Protein AF-A0A3C1VAC9-F1 (afdb_monomer_lite)

Structure (mmCIF, N/CA/C/O backbone):
data_AF-A0A3C1VAC9-F1
#
_entry.id   AF-A0A3C1VAC9-F1
#
loop_
_atom_site.group_PDB
_atom_site.id
_atom_site.type_symbol
_atom_site.label_atom_id
_atom_site.label_alt_id
_atom_site.label_comp_id
_atom_site.label_asym_id
_atom_site.label_entity_id
_atom_site.label_seq_id
_atom_site.pdbx_PDB_ins_code
_atom_site.Cartn_x
_atom_site.Cartn_y
_atom_site.Cartn_z
_atom_site.occupancy
_atom_site.B_iso_or_equiv
_atom_site.auth_seq_id
_atom_site.auth_comp_id
_atom_site.auth_asym_id
_atom_site.auth_atom_id
_atom_site.pdbx_PDB_model_num
ATOM 1 N N . VAL A 1 1 ? 22.683 6.780 -36.211 1.00 97.44 1 VAL A N 1
ATOM 2 C CA . VAL A 1 1 ? 21.501 6.226 -35.503 1.00 97.44 1 VAL A CA 1
ATOM 3 C C . VAL A 1 1 ? 21.498 6.736 -34.075 1.00 97.44 1 VAL A C 1
ATOM 5 O O . VAL A 1 1 ? 22.577 6.914 -33.522 1.00 97.44 1 VAL A O 1
ATOM 8 N N . LEU A 1 2 ? 20.330 6.996 -33.502 1.00 98.44 2 LEU A N 1
ATOM 9 C CA . LEU A 1 2 ? 20.159 7.449 -32.125 1.00 98.44 2 LEU A CA 1
ATOM 10 C C . LEU A 1 2 ? 18.868 6.854 -31.560 1.00 98.44 2 LEU A C 1
ATOM 12 O O . LEU A 1 2 ? 17.814 7.020 -32.169 1.00 98.44 2 LEU A O 1
ATOM 16 N N . ILE A 1 3 ? 18.938 6.187 -30.411 1.00 98.69 3 ILE A N 1
ATOM 17 C CA . ILE A 1 3 ? 17.764 5.779 -29.640 1.00 98.69 3 ILE A CA 1
ATOM 18 C C . ILE A 1 3 ? 17.167 7.037 -29.009 1.00 98.69 3 ILE A C 1
ATOM 20 O O . ILE A 1 3 ? 17.836 7.759 -28.275 1.00 98.69 3 ILE A O 1
ATOM 24 N N . THR A 1 4 ? 15.907 7.314 -29.327 1.00 98.44 4 THR A N 1
ATOM 25 C CA . THR A 1 4 ? 15.156 8.473 -28.828 1.00 98.44 4 THR A CA 1
ATOM 26 C C . THR A 1 4 ? 14.208 8.104 -27.693 1.00 98.44 4 THR A C 1
ATOM 28 O O . THR A 1 4 ? 13.783 8.977 -26.942 1.00 98.44 4 THR A O 1
ATOM 31 N N . ASN A 1 5 ? 13.878 6.818 -27.555 1.00 98.19 5 ASN A N 1
ATOM 32 C CA . ASN A 1 5 ? 13.109 6.287 -26.439 1.00 98.19 5 ASN A CA 1
ATOM 33 C C . ASN A 1 5 ? 13.487 4.819 -26.189 1.00 98.19 5 ASN A C 1
ATOM 35 O O . ASN A 1 5 ? 13.551 4.065 -27.160 1.00 98.19 5 ASN A O 1
ATOM 39 N N . PRO A 1 6 ? 13.648 4.384 -24.930 1.00 98.50 6 PRO A N 1
ATOM 40 C CA . PRO A 1 6 ? 13.719 5.222 -23.732 1.00 98.50 6 PRO A CA 1
ATOM 41 C C . PRO A 1 6 ? 15.052 5.996 -23.644 1.00 98.50 6 PRO A C 1
ATOM 43 O O . PRO A 1 6 ? 16.028 5.595 -24.282 1.00 98.50 6 PRO A O 1
ATOM 46 N N . PRO A 1 7 ? 15.116 7.093 -22.868 1.00 98.31 7 PRO A N 1
ATOM 47 C CA . PRO A 1 7 ? 16.380 7.726 -22.498 1.00 98.31 7 PRO A CA 1
ATOM 48 C C . PRO A 1 7 ? 17.309 6.786 -21.716 1.00 98.31 7 PRO A C 1
ATOM 50 O O . PRO A 1 7 ? 16.856 5.850 -21.049 1.00 98.31 7 PRO A O 1
ATOM 53 N N . ASP A 1 8 ? 18.607 7.080 -21.759 1.00 98.31 8 ASP A N 1
ATOM 54 C CA . ASP A 1 8 ? 19.613 6.387 -20.951 1.00 98.31 8 ASP A CA 1
ATOM 55 C C . ASP A 1 8 ? 19.327 6.530 -19.447 1.00 98.31 8 ASP A C 1
ATOM 57 O O . ASP A 1 8 ? 18.936 7.598 -18.973 1.00 98.31 8 ASP A O 1
ATOM 61 N N . GLY A 1 9 ? 19.478 5.433 -18.706 1.00 97.69 9 GLY A N 1
ATOM 62 C CA . GLY A 1 9 ? 19.212 5.351 -17.269 1.00 97.69 9 GLY A CA 1
ATOM 63 C C . GLY A 1 9 ? 17.737 5.194 -16.884 1.00 97.69 9 GLY A C 1
ATOM 64 O O . GLY A 1 9 ? 17.422 5.236 -15.696 1.00 97.69 9 GLY A O 1
ATOM 65 N N . THR A 1 10 ? 16.820 5.011 -17.841 1.00 98.50 10 THR A N 1
ATOM 66 C CA . THR A 1 10 ? 15.392 4.834 -17.518 1.00 98.50 10 THR A CA 1
ATOM 67 C C . THR A 1 10 ? 15.169 3.593 -16.648 1.00 98.50 10 THR A C 1
ATOM 69 O O . THR A 1 10 ? 15.668 2.509 -16.959 1.00 98.50 10 THR A O 1
ATOM 72 N N . VAL A 1 11 ? 14.372 3.748 -15.587 1.00 98.38 11 VAL A N 1
ATOM 73 C CA . VAL A 1 11 ? 13.959 2.662 -14.689 1.00 98.38 11 VAL A CA 1
ATOM 74 C C . VAL A 1 11 ? 12.525 2.241 -15.012 1.00 98.38 11 VAL A C 1
ATOM 76 O O . VAL A 1 11 ? 11.619 3.071 -15.067 1.00 98.38 11 VAL A O 1
ATOM 79 N N . PHE A 1 12 ? 12.315 0.943 -15.203 1.00 98.38 12 PHE A N 1
ATOM 80 C CA . PHE A 1 12 ? 11.011 0.302 -15.357 1.00 98.38 12 PHE A CA 1
ATOM 81 C C . PHE A 1 12 ? 10.744 -0.641 -14.185 1.00 98.38 12 PHE A C 1
ATOM 83 O O . PHE A 1 12 ? 11.671 -1.067 -13.506 1.00 98.38 12 PHE A O 1
ATOM 90 N N . THR A 1 13 ? 9.487 -1.017 -13.971 1.00 98.12 13 THR A N 1
ATOM 91 C CA . THR A 1 13 ? 9.114 -2.036 -12.979 1.00 98.12 13 THR A CA 1
ATOM 92 C C . THR A 1 13 ? 8.955 -3.400 -13.644 1.00 98.12 13 THR A C 1
ATOM 94 O O . THR A 1 13 ? 8.372 -3.494 -14.726 1.00 98.12 13 THR A O 1
ATOM 97 N N . ALA A 1 14 ? 9.458 -4.456 -13.008 1.00 97.75 14 ALA A N 1
ATOM 98 C CA . ALA A 1 14 ? 9.320 -5.818 -13.505 1.00 97.75 14 ALA A CA 1
ATOM 99 C C . ALA A 1 14 ? 7.885 -6.370 -13.322 1.00 97.75 14 ALA A C 1
ATOM 101 O O . ALA A 1 14 ? 7.239 -6.083 -12.311 1.00 97.75 14 ALA A O 1
ATOM 102 N N . PRO A 1 15 ? 7.400 -7.222 -14.245 1.00 98.00 15 PRO A N 1
ATOM 103 C CA . PRO A 1 15 ? 7.975 -7.493 -15.561 1.00 98.00 15 PRO A CA 1
ATOM 104 C C . PRO A 1 15 ? 7.727 -6.323 -16.530 1.00 98.00 15 PRO A C 1
ATOM 106 O O . PRO A 1 15 ? 6.592 -5.876 -16.705 1.00 98.00 15 PRO A O 1
ATOM 109 N N . ALA A 1 16 ? 8.776 -5.845 -17.202 1.00 98.06 16 ALA A N 1
ATOM 110 C CA . ALA A 1 16 ? 8.688 -4.645 -18.032 1.00 98.06 16 ALA A CA 1
ATOM 111 C C . ALA A 1 16 ? 8.384 -4.958 -19.504 1.00 98.06 16 ALA A C 1
ATOM 113 O O . ALA A 1 16 ? 8.919 -5.904 -20.087 1.00 98.06 16 ALA A O 1
ATOM 114 N N . SER A 1 17 ? 7.566 -4.107 -20.127 1.00 98.12 17 SER A N 1
ATOM 115 C CA . SER A 1 17 ? 7.442 -4.023 -21.586 1.00 98.12 17 SER A CA 1
ATOM 116 C C . SER A 1 17 ? 8.049 -2.706 -22.050 1.00 98.12 17 SER A C 1
ATOM 118 O O . SER A 1 17 ? 7.618 -1.636 -21.623 1.00 98.12 17 SER A O 1
ATOM 120 N N . VAL A 1 18 ? 9.075 -2.777 -22.896 1.00 98.31 18 VAL A N 1
ATOM 121 C CA . VAL A 1 18 ? 9.899 -1.626 -23.281 1.00 98.31 18 VAL A CA 1
ATOM 122 C C . VAL A 1 18 ? 9.793 -1.408 -24.781 1.00 98.31 18 VAL A C 1
ATOM 124 O O . VAL A 1 18 ? 10.112 -2.293 -25.576 1.00 98.31 18 VAL A O 1
ATOM 127 N N . THR A 1 19 ? 9.365 -0.206 -25.166 1.00 98.31 19 THR A N 1
ATOM 128 C CA . THR A 1 19 ? 9.352 0.233 -26.565 1.00 98.31 19 THR A CA 1
ATOM 129 C C . THR A 1 19 ? 10.607 1.040 -26.863 1.00 98.31 19 THR A C 1
ATOM 131 O O . THR A 1 19 ? 10.838 2.086 -26.260 1.00 98.31 19 THR A O 1
ATOM 134 N N . ILE A 1 20 ? 11.393 0.563 -27.820 1.00 98.50 20 ILE A N 1
ATOM 135 C CA . ILE A 1 20 ? 12.610 1.189 -28.318 1.00 98.50 20 ILE A CA 1
ATOM 136 C C . ILE A 1 20 ? 12.256 1.948 -29.594 1.00 98.50 20 ILE A C 1
ATOM 138 O O . ILE A 1 20 ? 11.717 1.357 -30.526 1.00 98.50 20 ILE A O 1
ATOM 142 N N . GLN A 1 21 ? 12.554 3.240 -29.648 1.00 98.69 21 GLN A N 1
ATOM 143 C CA . GLN A 1 21 ? 12.416 4.074 -30.841 1.00 98.69 21 GLN A CA 1
ATOM 144 C C . GLN A 1 21 ? 13.777 4.654 -31.193 1.00 98.69 21 GLN A C 1
ATOM 146 O O . GLN A 1 21 ? 14.538 5.032 -30.301 1.00 98.69 21 GLN A O 1
ATOM 151 N N . ALA A 1 22 ? 14.085 4.732 -32.484 1.00 98.62 22 ALA A N 1
ATOM 152 C CA . ALA A 1 22 ? 15.323 5.329 -32.954 1.00 98.62 22 ALA A CA 1
ATOM 153 C C . ALA A 1 22 ? 15.118 6.204 -34.192 1.00 98.62 22 ALA A C 1
ATOM 155 O O . ALA A 1 22 ? 14.244 5.958 -35.025 1.00 98.62 22 ALA A O 1
ATOM 156 N N . SER A 1 23 ? 15.988 7.197 -34.340 1.00 98.12 23 SER A N 1
ATOM 157 C CA . SER A 1 23 ? 16.209 7.911 -35.591 1.00 98.12 23 SER A CA 1
ATOM 158 C C . SER A 1 23 ? 17.478 7.393 -36.269 1.00 98.12 23 SER A C 1
ATOM 160 O O . SER A 1 23 ? 18.469 7.034 -35.627 1.00 98.12 23 SER A O 1
ATOM 162 N N . ALA A 1 24 ? 17.460 7.335 -37.595 1.00 97.81 24 ALA A N 1
ATOM 163 C CA . ALA A 1 24 ? 18.629 7.019 -38.401 1.00 97.81 24 ALA A CA 1
ATOM 164 C C . ALA A 1 24 ? 18.588 7.861 -39.673 1.00 97.81 24 ALA A C 1
ATOM 166 O O . ALA A 1 24 ? 17.526 8.046 -40.264 1.00 97.81 24 ALA A O 1
ATOM 167 N N . SER A 1 25 ? 19.749 8.362 -40.067 1.00 96.88 25 SER A N 1
ATOM 168 C CA . SER A 1 25 ? 19.957 9.146 -41.274 1.00 96.88 25 SER A CA 1
ATOM 169 C C . SER A 1 25 ? 21.313 8.787 -41.855 1.00 96.88 25 SER A C 1
ATOM 171 O O . SER A 1 25 ? 22.214 8.375 -41.121 1.00 96.88 25 SER A O 1
ATOM 173 N N . ASP A 1 26 ? 21.427 8.986 -43.154 1.00 96.75 26 ASP A N 1
ATOM 174 C CA . ASP A 1 26 ? 22.628 8.800 -43.948 1.00 96.75 26 ASP A CA 1
ATOM 175 C C . ASP A 1 26 ? 22.752 10.047 -44.841 1.00 96.75 26 ASP A C 1
ATOM 177 O O . ASP A 1 26 ? 21.751 10.499 -45.401 1.00 96.75 26 ASP A O 1
ATOM 181 N N . SER A 1 27 ? 23.927 10.677 -44.856 1.00 95.19 27 SER A N 1
ATOM 182 C CA . SER A 1 27 ? 24.168 11.950 -45.547 1.00 95.19 27 SER A CA 1
ATOM 183 C C . SER A 1 27 ? 24.482 11.796 -47.032 1.00 95.19 27 SER A C 1
ATOM 185 O O . SER A 1 27 ? 24.266 12.734 -47.797 1.00 95.19 27 SER A O 1
ATOM 187 N N . ASP A 1 28 ? 25.017 10.649 -47.426 1.00 94.06 28 ASP A N 1
ATOM 188 C CA . ASP A 1 28 ? 25.539 10.351 -48.759 1.00 94.06 28 ASP A CA 1
ATOM 189 C C . ASP A 1 28 ? 24.909 9.093 -49.373 1.00 94.06 28 ASP A C 1
ATOM 191 O O . ASP A 1 28 ? 25.209 8.735 -50.513 1.00 94.06 28 ASP A O 1
ATOM 195 N N . GLY A 1 29 ? 23.966 8.473 -48.668 1.00 95.06 29 GLY A N 1
ATOM 196 C CA . GLY A 1 29 ? 23.228 7.311 -49.133 1.00 95.06 29 GLY A CA 1
ATOM 197 C C . GLY A 1 29 ? 21.835 7.185 -48.524 1.00 95.06 29 GLY A C 1
ATOM 198 O O . GLY A 1 29 ? 21.076 8.146 -48.376 1.00 95.06 29 GLY A O 1
ATOM 199 N N . SER A 1 30 ? 21.464 5.945 -48.227 1.00 96.88 30 SER A N 1
ATOM 200 C CA . SER A 1 30 ? 20.184 5.581 -47.634 1.00 96.88 30 SER A CA 1
ATOM 201 C C . SER A 1 30 ? 20.377 4.522 -46.555 1.00 96.88 30 SER A C 1
ATOM 203 O O . SER A 1 30 ? 21.104 3.547 -46.737 1.00 96.88 30 SER A O 1
ATOM 205 N N . VAL A 1 31 ? 19.642 4.670 -45.454 1.00 98.31 31 VAL A N 1
ATOM 206 C CA . VAL A 1 31 ? 19.569 3.649 -44.404 1.00 98.31 31 VAL A CA 1
ATOM 207 C C . VAL A 1 31 ? 18.757 2.458 -44.918 1.00 98.31 31 VAL A C 1
ATOM 209 O O . VAL A 1 31 ? 17.582 2.616 -45.247 1.00 98.31 31 VAL A O 1
ATOM 212 N N . THR A 1 32 ? 19.345 1.262 -44.948 1.00 98.38 32 THR A N 1
ATOM 213 C CA . THR A 1 32 ? 18.670 0.032 -45.397 1.00 98.38 32 THR A CA 1
ATOM 214 C C . THR A 1 32 ? 17.820 -0.594 -44.305 1.00 98.38 32 THR A C 1
ATOM 216 O O . THR A 1 32 ? 16.755 -1.149 -44.576 1.00 98.38 32 THR A O 1
ATOM 219 N N . ASN A 1 33 ? 18.297 -0.552 -43.061 1.00 98.44 33 ASN A N 1
ATOM 220 C CA . ASN A 1 33 ? 17.590 -1.098 -41.912 1.00 98.44 33 ASN A CA 1
ATOM 221 C C . ASN A 1 33 ? 18.152 -0.583 -40.585 1.00 98.44 33 ASN A C 1
ATOM 223 O O . ASN A 1 33 ? 19.322 -0.216 -40.488 1.00 98.44 33 ASN A O 1
ATOM 227 N N . VAL A 1 34 ? 17.321 -0.649 -39.545 1.00 98.75 34 VAL A N 1
ATOM 228 C CA . VAL A 1 34 ? 17.709 -0.496 -38.142 1.00 98.75 34 VAL A CA 1
ATOM 229 C C . VAL A 1 34 ? 17.370 -1.782 -37.389 1.00 98.75 34 VAL A C 1
ATOM 231 O O . VAL A 1 34 ? 16.201 -2.155 -37.262 1.00 98.75 34 VAL A O 1
ATOM 234 N N . GLN A 1 35 ? 18.399 -2.464 -36.891 1.00 98.75 35 GLN A N 1
ATOM 235 C CA . GLN A 1 35 ? 18.276 -3.640 -36.036 1.00 98.75 35 GLN A CA 1
ATOM 236 C C . GLN A 1 35 ? 18.243 -3.220 -34.567 1.00 98.75 35 GLN A C 1
ATOM 238 O O . GLN A 1 35 ? 19.091 -2.446 -34.130 1.00 98.75 35 GLN A O 1
ATOM 243 N N . PHE A 1 36 ? 17.289 -3.755 -33.809 1.00 98.75 36 PHE A N 1
ATOM 244 C CA . PHE A 1 36 ? 17.134 -3.511 -32.378 1.00 98.75 36 PHE A CA 1
ATOM 245 C C . PHE A 1 36 ? 17.496 -4.755 -31.575 1.00 98.75 36 PHE A C 1
ATOM 247 O O . PHE A 1 36 ? 17.047 -5.858 -31.903 1.00 98.75 36 PHE A O 1
ATOM 254 N N . LEU A 1 37 ? 18.270 -4.569 -30.509 1.00 98.62 37 LEU A N 1
ATOM 255 C CA . LEU A 1 37 ? 18.702 -5.625 -29.602 1.00 98.62 37 LEU A CA 1
ATOM 256 C C . LEU A 1 37 ? 18.438 -5.247 -28.141 1.00 98.62 37 LEU A C 1
ATOM 258 O O . LEU A 1 37 ? 18.489 -4.071 -27.776 1.00 98.62 37 LEU A O 1
ATOM 262 N N . VAL A 1 38 ? 18.211 -6.267 -27.314 1.00 98.38 38 VAL A N 1
ATOM 263 C CA . VAL A 1 38 ? 18.322 -6.209 -25.849 1.00 98.38 38 VAL A CA 1
ATOM 264 C C . VAL A 1 38 ? 19.436 -7.156 -25.430 1.00 98.38 38 VAL A C 1
ATOM 266 O O . VAL A 1 38 ? 19.371 -8.362 -25.689 1.00 98.38 38 VAL A O 1
ATOM 269 N N . GLY A 1 39 ? 20.482 -6.609 -24.812 1.00 95.88 39 GLY A N 1
ATOM 270 C CA . GLY A 1 39 ? 21.740 -7.324 -24.628 1.00 95.88 39 GLY A CA 1
ATOM 271 C C . GLY A 1 39 ? 22.272 -7.803 -25.981 1.00 95.88 39 GLY A C 1
ATOM 272 O O . GLY A 1 39 ? 22.446 -7.015 -26.905 1.00 95.88 39 GLY A O 1
ATOM 273 N N . SER A 1 40 ? 22.486 -9.111 -26.117 1.00 94.12 40 SER A N 1
ATOM 274 C CA . SER A 1 40 ? 22.895 -9.749 -27.377 1.00 94.12 40 SER A CA 1
ATOM 275 C C . SER A 1 40 ? 21.730 -10.261 -28.234 1.00 94.12 40 SER A C 1
ATOM 277 O O . SER A 1 40 ? 21.952 -10.732 -29.349 1.00 94.12 40 SER A O 1
ATOM 279 N N . THR A 1 41 ? 20.490 -10.198 -27.738 1.00 96.81 41 THR A N 1
ATOM 280 C CA . THR A 1 41 ? 19.329 -10.782 -28.421 1.00 96.81 41 THR A CA 1
ATOM 281 C C . THR A 1 41 ? 18.720 -9.780 -29.388 1.00 96.81 41 THR A C 1
ATOM 283 O O . THR A 1 41 ? 18.298 -8.698 -28.984 1.00 96.81 41 THR A O 1
ATOM 286 N N . VAL A 1 42 ? 18.628 -10.154 -30.665 1.00 97.81 42 VAL A N 1
ATOM 287 C CA . VAL A 1 42 ? 17.920 -9.363 -31.678 1.00 97.81 42 VAL A CA 1
ATOM 288 C C . VAL A 1 42 ? 16.416 -9.462 -31.440 1.00 97.81 42 VAL A C 1
ATOM 290 O O . VAL A 1 42 ? 15.853 -10.552 -31.443 1.00 97.81 42 VAL A O 1
ATOM 293 N N . ILE A 1 43 ? 15.766 -8.312 -31.277 1.00 96.81 43 ILE A N 1
ATOM 294 C CA . ILE A 1 43 ? 14.311 -8.211 -31.119 1.00 96.81 43 ILE A CA 1
ATOM 295 C C . ILE A 1 43 ? 13.642 -8.029 -32.475 1.00 96.81 43 ILE A C 1
ATOM 297 O O . ILE A 1 43 ? 12.607 -8.622 -32.761 1.00 96.81 43 ILE A O 1
ATOM 301 N N . SER A 1 44 ? 14.204 -7.149 -33.302 1.00 97.56 44 SER A N 1
ATOM 302 C CA . SER A 1 44 ? 13.595 -6.754 -34.567 1.00 97.56 44 SER A CA 1
ATOM 303 C C . SER A 1 44 ? 14.638 -6.197 -35.525 1.00 97.56 44 SER A C 1
ATOM 305 O O . SER A 1 44 ? 15.689 -5.708 -35.110 1.00 97.56 44 SER A O 1
ATOM 307 N N . ASN A 1 45 ? 14.323 -6.236 -36.816 1.00 97.81 45 ASN A N 1
ATOM 308 C CA . ASN A 1 45 ? 15.081 -5.567 -37.860 1.00 97.81 45 ASN A CA 1
ATOM 309 C C . ASN A 1 45 ? 14.114 -4.816 -38.782 1.00 97.81 45 ASN A C 1
ATOM 311 O O . ASN A 1 45 ? 13.325 -5.430 -39.499 1.00 97.81 45 ASN A O 1
ATOM 315 N N . ARG A 1 46 ? 14.130 -3.484 -38.723 1.00 98.38 46 ARG A N 1
ATOM 316 C CA . ARG A 1 46 ? 13.164 -2.613 -39.403 1.00 98.38 46 ARG A CA 1
ATOM 317 C C . ARG A 1 46 ? 13.793 -1.998 -40.644 1.00 98.38 46 ARG A C 1
ATOM 319 O O . ARG A 1 46 ? 14.753 -1.252 -40.525 1.00 98.38 46 ARG A O 1
ATOM 326 N N . THR A 1 47 ? 13.224 -2.263 -41.815 1.00 97.94 47 THR A N 1
ATOM 327 C CA . THR A 1 47 ? 13.733 -1.779 -43.113 1.00 97.94 47 THR A CA 1
ATOM 328 C C . THR A 1 47 ? 13.175 -0.418 -43.537 1.00 97.94 47 THR A C 1
ATOM 330 O O . THR A 1 47 ? 13.565 0.110 -44.570 1.00 97.94 47 THR A O 1
ATOM 333 N N . ALA A 1 48 ? 12.244 0.153 -42.768 1.00 96.12 48 ALA A N 1
ATOM 334 C CA . ALA A 1 48 ? 11.654 1.458 -43.048 1.00 96.12 48 ALA A CA 1
ATOM 335 C C . ALA A 1 48 ? 11.244 2.173 -41.756 1.00 96.12 48 ALA A C 1
ATOM 337 O O . ALA A 1 48 ? 10.862 1.529 -40.770 1.00 96.12 48 ALA A O 1
ATOM 338 N N . ALA A 1 49 ? 11.300 3.505 -41.794 1.00 95.44 49 ALA A N 1
ATOM 339 C CA . ALA A 1 49 ? 10.832 4.372 -40.722 1.00 95.44 49 ALA A CA 1
ATOM 340 C C . ALA A 1 49 ? 9.287 4.337 -40.592 1.00 95.44 49 ALA A C 1
ATOM 342 O O . ALA A 1 49 ? 8.601 4.118 -41.593 1.00 95.44 49 ALA A O 1
ATOM 343 N N . PRO A 1 50 ? 8.719 4.582 -39.394 1.00 97.06 50 PRO A N 1
ATOM 344 C CA . PRO A 1 50 ? 9.410 4.826 -38.126 1.00 97.06 50 PRO A CA 1
ATOM 345 C C . PRO A 1 50 ? 10.116 3.567 -37.596 1.00 97.06 50 PRO A C 1
ATOM 347 O O . PRO A 1 50 ? 9.566 2.463 -37.615 1.00 97.06 50 PRO A O 1
ATOM 350 N N . TYR A 1 51 ? 11.354 3.736 -37.123 1.00 98.44 51 TYR A N 1
ATOM 351 C CA . TYR A 1 51 ? 12.141 2.641 -36.562 1.00 98.44 51 TYR A CA 1
ATOM 352 C C . TYR A 1 51 ? 11.778 2.456 -35.093 1.00 98.44 51 TYR A C 1
ATOM 354 O O . TYR A 1 51 ? 12.197 3.232 -34.233 1.00 98.44 51 TYR A O 1
ATOM 362 N N . ALA A 1 52 ? 10.994 1.418 -34.818 1.00 98.25 52 ALA A N 1
ATOM 363 C CA . ALA A 1 52 ? 10.618 1.042 -33.468 1.00 98.25 52 ALA A CA 1
ATOM 364 C C . ALA A 1 52 ? 10.573 -0.480 -33.292 1.00 98.25 52 ALA A C 1
ATOM 366 O O . ALA A 1 52 ? 10.323 -1.230 -34.243 1.00 98.25 52 ALA A O 1
ATOM 367 N N . ALA A 1 53 ? 10.796 -0.924 -32.061 1.00 98.00 53 ALA A N 1
ATOM 368 C CA . ALA A 1 53 ? 10.659 -2.306 -31.627 1.00 98.00 53 ALA A CA 1
ATOM 369 C C . ALA A 1 53 ? 10.137 -2.350 -30.190 1.00 98.00 53 ALA A C 1
ATOM 371 O O . ALA A 1 53 ? 10.394 -1.439 -29.410 1.00 98.00 53 ALA A O 1
ATOM 372 N N . THR A 1 54 ? 9.452 -3.428 -29.823 1.00 97.81 54 THR A N 1
ATOM 373 C CA . THR A 1 54 ? 8.986 -3.637 -28.449 1.00 97.81 54 THR A CA 1
ATOM 374 C C . THR A 1 54 ? 9.466 -4.993 -27.963 1.00 97.81 54 THR A C 1
ATOM 376 O O . THR A 1 54 ? 9.338 -5.990 -28.671 1.00 97.81 54 THR A O 1
ATOM 379 N N . THR A 1 55 ? 10.014 -5.020 -26.753 1.00 97.38 55 THR A N 1
ATOM 380 C CA . THR A 1 55 ? 10.274 -6.243 -25.990 1.00 97.38 55 THR A CA 1
ATOM 381 C C . THR A 1 55 ? 9.310 -6.304 -24.811 1.00 97.38 55 THR A C 1
ATOM 383 O O . THR A 1 55 ? 8.944 -5.263 -24.266 1.00 97.38 55 THR A O 1
ATOM 386 N N . ASN A 1 56 ? 8.887 -7.503 -24.422 1.00 97.12 56 ASN A N 1
ATOM 387 C CA . ASN A 1 56 ? 7.885 -7.704 -23.378 1.00 97.12 56 ASN A CA 1
ATOM 388 C C . ASN A 1 56 ? 8.400 -8.673 -22.320 1.00 97.12 56 ASN A C 1
ATOM 390 O O . ASN A 1 56 ? 9.159 -9.591 -22.628 1.00 97.12 56 ASN A O 1
ATOM 394 N N . GLY A 1 57 ? 7.918 -8.503 -21.091 1.00 96.94 57 GLY A N 1
ATOM 395 C CA . GLY A 1 57 ? 8.149 -9.454 -20.012 1.00 96.94 57 GLY A CA 1
ATOM 396 C C . GLY A 1 57 ? 9.591 -9.501 -19.512 1.00 96.94 57 GLY A C 1
ATOM 397 O O . GLY A 1 57 ? 10.008 -10.551 -19.036 1.00 96.94 57 GLY A O 1
ATOM 398 N N . LEU A 1 58 ? 10.353 -8.407 -19.625 1.00 97.88 58 LEU A N 1
ATOM 399 C CA . LEU A 1 58 ? 11.711 -8.354 -19.085 1.00 97.88 58 LEU A CA 1
ATOM 400 C C . LEU A 1 58 ? 11.669 -8.534 -17.558 1.00 97.88 58 LEU A C 1
ATOM 402 O O . LEU A 1 58 ? 11.011 -7.732 -16.885 1.00 97.88 58 LEU A O 1
ATOM 406 N N . PRO A 1 59 ? 12.353 -9.551 -16.999 1.00 97.94 59 PRO A N 1
ATOM 407 C CA . PRO A 1 59 ? 12.553 -9.669 -15.556 1.00 97.94 59 PRO A CA 1
ATOM 408 C C . PRO A 1 59 ? 13.401 -8.520 -15.004 1.00 97.94 59 PRO A C 1
ATOM 410 O O . PRO A 1 59 ? 14.031 -7.790 -15.774 1.00 97.94 59 PRO A O 1
ATOM 413 N N . ALA A 1 60 ? 13.464 -8.395 -13.677 1.00 97.88 60 ALA A N 1
ATOM 414 C CA . ALA A 1 60 ? 14.367 -7.441 -13.047 1.00 97.88 60 ALA A CA 1
ATOM 415 C C . ALA A 1 60 ? 15.827 -7.686 -13.450 1.00 97.88 60 ALA A C 1
ATOM 417 O O . ALA A 1 60 ? 16.266 -8.827 -13.620 1.00 97.88 60 ALA A O 1
ATOM 418 N N . GLY A 1 61 ? 16.562 -6.597 -13.644 1.00 97.81 61 GLY A N 1
ATOM 419 C CA . GLY A 1 61 ? 17.935 -6.609 -14.119 1.00 97.81 61 GLY A CA 1
ATOM 420 C C . GLY A 1 61 ? 18.309 -5.356 -14.904 1.00 97.81 61 GLY A C 1
ATOM 421 O O . GLY A 1 61 ? 17.481 -4.505 -15.225 1.00 97.81 61 GLY A O 1
ATOM 422 N N . ASN A 1 62 ? 19.591 -5.271 -15.242 1.00 98.06 62 ASN A N 1
ATOM 423 C CA . ASN A 1 62 ? 20.143 -4.201 -16.065 1.00 98.06 62 ASN A CA 1
ATOM 424 C C . ASN A 1 62 ? 20.204 -4.658 -17.524 1.00 98.06 62 ASN A C 1
ATOM 426 O O . ASN A 1 62 ? 20.727 -5.737 -17.811 1.00 98.06 62 ASN A O 1
ATOM 430 N N . TYR A 1 63 ? 19.718 -3.829 -18.446 1.00 98.38 63 TYR A N 1
ATOM 431 C CA . TYR A 1 63 ? 19.703 -4.145 -19.873 1.00 98.38 63 TYR A CA 1
ATOM 432 C C . TYR A 1 63 ? 20.355 -3.039 -20.689 1.00 98.38 63 TYR A C 1
ATOM 434 O O . TYR A 1 63 ? 20.099 -1.857 -20.479 1.00 98.38 63 TYR A O 1
ATOM 442 N N . THR A 1 64 ? 21.141 -3.434 -21.686 1.00 98.62 64 THR A N 1
ATOM 443 C CA . THR A 1 64 ? 21.581 -2.536 -22.755 1.00 98.62 64 THR A CA 1
ATOM 444 C C . THR A 1 64 ? 20.636 -2.688 -23.939 1.00 98.62 64 THR A C 1
ATOM 446 O O . THR A 1 64 ? 20.472 -3.787 -24.470 1.00 98.62 64 THR A O 1
ATOM 449 N N . LEU A 1 65 ? 20.009 -1.592 -24.348 1.00 98.75 65 LEU A N 1
ATOM 450 C CA . LEU A 1 65 ? 19.234 -1.492 -25.577 1.00 98.75 65 LEU A CA 1
ATOM 451 C C . LEU A 1 65 ? 20.159 -0.984 -26.673 1.00 98.75 65 LEU A C 1
ATOM 453 O O . LEU A 1 65 ? 20.835 0.023 -26.476 1.00 98.75 65 LEU A O 1
ATOM 457 N N . THR A 1 66 ? 20.172 -1.640 -27.826 1.00 98.81 66 THR A N 1
ATOM 458 C CA . THR A 1 66 ? 21.051 -1.263 -28.938 1.00 98.81 66 THR A CA 1
ATOM 459 C C . THR A 1 66 ? 20.254 -1.110 -30.224 1.00 98.81 66 THR A C 1
ATOM 461 O O . THR A 1 66 ? 19.429 -1.960 -30.553 1.00 98.81 66 THR A O 1
ATOM 464 N N . ALA A 1 67 ? 20.526 -0.039 -30.968 1.00 98.75 67 ALA A N 1
ATOM 465 C CA . ALA A 1 67 ? 20.052 0.182 -32.326 1.00 98.75 67 ALA A CA 1
ATOM 466 C C . ALA A 1 67 ? 21.254 0.235 -33.278 1.00 98.75 67 ALA A C 1
ATOM 468 O O . ALA A 1 67 ? 22.165 1.045 -33.096 1.00 98.75 67 ALA A O 1
ATOM 469 N N . ILE A 1 68 ? 21.248 -0.617 -34.302 1.00 98.75 68 ILE A N 1
ATOM 470 C CA . ILE A 1 68 ? 22.292 -0.700 -35.328 1.00 98.75 68 ILE A CA 1
ATOM 471 C C . ILE A 1 68 ? 21.667 -0.334 -36.672 1.00 98.75 68 ILE A C 1
ATOM 473 O O . ILE A 1 68 ? 20.859 -1.098 -37.198 1.00 98.75 68 ILE A O 1
ATOM 477 N N . ALA A 1 69 ? 22.031 0.816 -37.233 1.00 98.62 69 ALA A N 1
ATOM 478 C CA . ALA A 1 69 ? 21.655 1.185 -38.595 1.00 98.62 69 ALA A CA 1
ATOM 479 C C . ALA A 1 69 ? 22.698 0.663 -39.585 1.00 98.62 69 ALA A C 1
ATOM 481 O O . ALA A 1 69 ? 23.893 0.781 -39.320 1.00 98.62 69 ALA A O 1
ATOM 482 N N . SER A 1 70 ? 22.249 0.095 -40.702 1.00 98.44 70 SER A N 1
ATOM 483 C CA . SER A 1 70 ? 23.094 -0.236 -41.859 1.00 98.44 70 SER A CA 1
ATOM 484 C C . SER A 1 70 ? 22.697 0.631 -43.056 1.00 98.44 70 SER A C 1
ATOM 486 O O . SER A 1 70 ? 21.522 0.996 -43.164 1.00 98.44 70 SER A O 1
ATOM 488 N N . ASP A 1 71 ? 23.652 0.978 -43.916 1.00 98.06 71 ASP A N 1
ATOM 489 C CA . ASP A 1 71 ? 23.416 1.743 -45.149 1.00 98.06 71 ASP A CA 1
ATOM 490 C C . ASP A 1 71 ? 23.476 0.878 -46.425 1.00 98.06 71 ASP A C 1
ATOM 492 O O . ASP A 1 71 ? 23.728 -0.332 -46.384 1.00 98.06 71 ASP A O 1
ATOM 496 N N . ASN A 1 72 ? 23.239 1.503 -47.581 1.00 97.56 72 ASN A N 1
ATOM 497 C CA . ASN A 1 72 ? 23.212 0.844 -48.890 1.00 97.56 72 ASN A CA 1
ATOM 498 C C . ASN A 1 72 ? 24.591 0.465 -49.454 1.00 97.56 72 ASN A C 1
ATOM 500 O O . ASN A 1 72 ? 24.646 -0.144 -50.524 1.00 97.56 72 ASN A O 1
ATOM 504 N N . ILE A 1 73 ? 25.683 0.800 -48.765 1.00 96.81 73 ILE A N 1
ATOM 505 C CA . ILE A 1 73 ? 27.052 0.386 -49.106 1.00 96.81 73 ILE A CA 1
ATOM 506 C C . ILE A 1 73 ? 27.660 -0.555 -48.050 1.00 96.81 73 ILE A C 1
ATOM 508 O O . ILE A 1 73 ? 28.792 -1.013 -48.202 1.00 96.81 73 ILE A O 1
ATOM 512 N N . GLY A 1 74 ? 26.888 -0.910 -47.019 1.00 94.75 74 GLY A N 1
ATOM 513 C CA . GLY A 1 74 ? 27.237 -1.865 -45.972 1.00 94.75 74 GLY A CA 1
ATOM 514 C C . GLY A 1 74 ? 27.876 -1.259 -44.719 1.00 94.75 74 GLY A C 1
ATOM 515 O O . GLY A 1 74 ? 28.249 -2.027 -43.823 1.00 94.75 74 GLY A O 1
ATOM 516 N N . ALA A 1 75 ? 28.005 0.067 -44.609 1.00 97.50 75 ALA A N 1
ATOM 517 C CA . ALA A 1 75 ? 28.492 0.699 -43.388 1.00 97.50 75 ALA A CA 1
ATOM 518 C C . ALA A 1 75 ? 27.457 0.578 -42.264 1.00 97.50 75 ALA A C 1
ATOM 520 O O . ALA A 1 75 ? 26.254 0.421 -42.492 1.00 97.50 75 ALA A O 1
ATOM 521 N N . LYS A 1 76 ? 27.942 0.608 -41.019 1.00 97.94 76 LYS A N 1
ATOM 522 C CA . LYS A 1 76 ? 27.112 0.445 -39.824 1.00 97.94 76 LYS A CA 1
ATOM 523 C C . LYS A 1 76 ? 27.390 1.534 -38.807 1.00 97.94 76 LYS A C 1
ATOM 525 O O . LYS A 1 76 ? 28.543 1.845 -38.521 1.00 97.94 76 LYS A O 1
ATOM 530 N N . ALA A 1 77 ? 26.324 2.034 -38.197 1.00 98.31 77 ALA A N 1
ATOM 531 C CA . ALA A 1 77 ? 26.384 2.904 -37.033 1.00 98.31 77 ALA A CA 1
ATOM 532 C C . ALA A 1 77 ? 25.583 2.281 -35.890 1.00 98.31 77 ALA A C 1
ATOM 534 O O . ALA A 1 77 ? 24.490 1.759 -36.111 1.00 98.31 77 ALA A O 1
ATOM 535 N N . THR A 1 78 ? 26.098 2.392 -34.669 1.00 98.56 78 THR A N 1
ATOM 536 C CA . THR A 1 78 ? 25.489 1.811 -33.468 1.00 98.56 78 THR A CA 1
ATOM 537 C C . THR A 1 78 ? 25.233 2.897 -32.433 1.00 98.56 78 THR A C 1
ATOM 539 O O . THR A 1 78 ? 26.087 3.749 -32.199 1.00 98.56 78 THR A O 1
ATOM 542 N N . ASN A 1 79 ? 24.074 2.847 -31.785 1.00 98.75 79 ASN A N 1
ATOM 543 C CA . ASN A 1 79 ? 23.789 3.597 -30.569 1.00 98.75 79 ASN A CA 1
ATOM 544 C C . ASN A 1 79 ? 23.207 2.652 -29.517 1.00 98.75 79 ASN A C 1
ATOM 546 O O . ASN A 1 79 ? 22.423 1.764 -29.854 1.00 98.75 79 ASN A O 1
ATOM 550 N N . SER A 1 80 ? 23.598 2.857 -28.262 1.00 98.56 80 SER A N 1
ATOM 551 C CA . SER A 1 80 ? 23.119 2.065 -27.137 1.00 98.56 80 SER A CA 1
ATOM 552 C C . SER A 1 80 ? 22.723 2.963 -25.974 1.00 98.56 80 SER A C 1
ATOM 554 O O . SER A 1 80 ? 23.347 4.001 -25.760 1.00 98.56 80 SER A O 1
ATOM 556 N N . VAL A 1 81 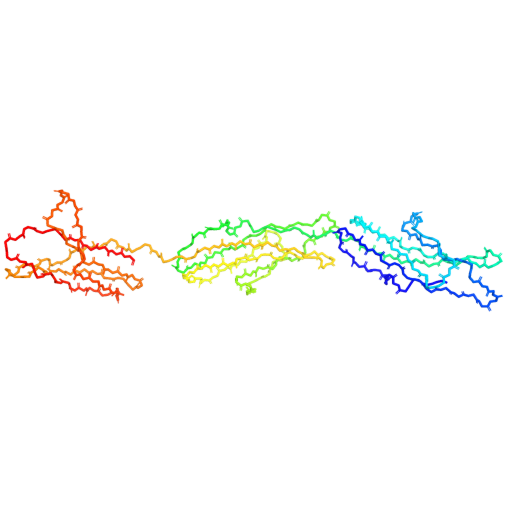? 21.723 2.523 -25.216 1.00 98.75 81 VAL A N 1
ATOM 557 C CA . VAL A 1 81 ? 21.317 3.099 -23.928 1.00 98.75 81 VAL A CA 1
ATOM 558 C C . VAL A 1 81 ? 21.164 1.977 -22.905 1.00 98.75 81 VAL A C 1
ATOM 560 O O . VAL A 1 81 ? 20.842 0.842 -23.260 1.00 98.75 81 VAL A O 1
ATOM 563 N N . SER A 1 82 ? 21.396 2.278 -21.640 1.00 98.56 82 SER A N 1
ATOM 564 C CA . SER A 1 82 ? 21.192 1.370 -20.517 1.00 98.56 82 SER A CA 1
ATOM 565 C C . SER A 1 82 ? 19.853 1.665 -19.854 1.00 98.56 82 SER A C 1
ATOM 567 O O . SER A 1 82 ? 19.485 2.821 -19.662 1.00 98.56 82 SER A O 1
ATOM 569 N N . ILE A 1 83 ? 19.126 0.620 -19.482 1.00 98.69 83 ILE A N 1
ATOM 570 C CA . ILE A 1 83 ? 17.908 0.710 -18.677 1.00 98.69 83 ILE A CA 1
ATOM 571 C C . ILE A 1 83 ? 18.008 -0.238 -17.487 1.00 98.69 83 ILE A C 1
ATOM 573 O O . ILE A 1 83 ? 18.746 -1.228 -17.522 1.00 98.69 83 ILE A O 1
ATOM 577 N N . ILE A 1 84 ? 17.213 0.040 -16.462 1.00 98.56 84 ILE A N 1
ATOM 578 C CA . ILE A 1 84 ? 17.071 -0.811 -15.284 1.00 98.56 84 ILE A CA 1
ATOM 579 C C . ILE A 1 84 ? 15.626 -1.296 -15.234 1.00 98.56 84 ILE A C 1
ATOM 581 O O . ILE A 1 84 ? 14.696 -0.512 -15.411 1.00 98.56 84 ILE A O 1
ATOM 585 N N . VAL A 1 85 ? 15.422 -2.585 -14.998 1.00 98.56 85 VAL A N 1
ATOM 586 C CA . VAL A 1 85 ? 14.122 -3.143 -14.629 1.00 98.56 85 VAL A CA 1
ATOM 587 C C . VAL A 1 85 ? 14.209 -3.528 -13.157 1.00 98.56 85 VAL A C 1
ATOM 589 O O . VAL A 1 85 ? 15.011 -4.380 -12.798 1.00 98.56 85 VAL A O 1
ATOM 592 N N . ASN A 1 86 ? 13.415 -2.871 -12.322 1.00 98.56 86 ASN A N 1
ATOM 593 C CA . ASN A 1 86 ? 13.435 -2.964 -10.868 1.00 98.56 86 ASN A CA 1
ATOM 594 C C . ASN A 1 86 ? 12.331 -3.903 -10.363 1.00 98.56 86 ASN A C 1
ATOM 596 O O . ASN A 1 86 ? 11.180 -3.782 -10.809 1.00 98.56 86 ASN A O 1
ATOM 600 N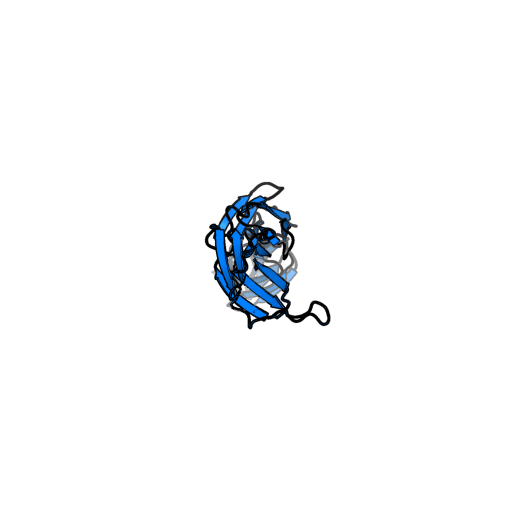 N . ASN A 1 87 ? 12.635 -4.799 -9.426 1.00 98.31 87 ASN A N 1
ATOM 601 C CA . ASN A 1 87 ? 11.596 -5.415 -8.605 1.00 98.31 87 ASN A CA 1
ATOM 602 C C . ASN A 1 87 ? 11.144 -4.411 -7.541 1.00 98.31 87 ASN A C 1
ATOM 604 O O . ASN A 1 87 ? 11.931 -3.664 -6.985 1.00 98.31 87 ASN A O 1
ATOM 608 N N . LEU A 1 88 ? 9.842 -4.371 -7.262 1.00 98.50 88 LEU A N 1
ATOM 609 C CA . LEU A 1 88 ? 9.354 -3.540 -6.162 1.00 98.50 88 LEU A CA 1
ATOM 610 C C . LEU A 1 88 ? 9.750 -4.165 -4.817 1.00 98.50 88 LEU A C 1
ATOM 612 O O . LEU A 1 88 ? 9.766 -5.399 -4.710 1.00 98.50 88 LEU A O 1
ATOM 616 N N . PRO A 1 89 ? 9.946 -3.347 -3.766 1.00 98.69 89 PRO A N 1
ATOM 617 C CA . PRO A 1 89 ? 10.186 -3.866 -2.434 1.00 98.69 89 PRO A CA 1
ATOM 618 C C . PRO A 1 89 ? 8.945 -4.615 -1.938 1.00 98.69 89 PRO A C 1
ATOM 620 O O . PRO A 1 89 ? 7.850 -4.529 -2.491 1.00 98.69 89 PRO A O 1
ATOM 623 N N . THR A 1 90 ? 9.085 -5.309 -0.821 1.00 98.75 90 THR A N 1
ATOM 624 C CA . THR A 1 90 ? 7.971 -5.888 -0.068 1.00 98.75 90 THR A CA 1
ATOM 625 C C . THR A 1 90 ? 7.843 -5.194 1.279 1.00 98.75 90 THR A C 1
ATOM 627 O O . THR A 1 90 ? 8.823 -4.685 1.825 1.00 98.75 90 THR A O 1
ATOM 630 N N . VAL A 1 91 ? 6.627 -5.161 1.824 1.00 98.81 91 VAL A N 1
ATOM 631 C CA . VAL A 1 91 ? 6.352 -4.622 3.158 1.00 98.81 91 VAL A CA 1
ATOM 632 C C . VAL A 1 91 ? 5.198 -5.380 3.802 1.00 98.81 91 VAL A C 1
ATOM 634 O O . VAL A 1 91 ? 4.239 -5.752 3.128 1.00 98.81 91 VAL A O 1
ATOM 637 N N . ALA A 1 92 ? 5.279 -5.593 5.110 1.00 98.75 92 ALA A N 1
ATOM 638 C CA . ALA A 1 92 ? 4.213 -6.169 5.915 1.00 98.75 92 ALA A CA 1
ATOM 639 C C . ALA A 1 92 ? 4.194 -5.522 7.301 1.00 98.75 92 ALA A C 1
ATOM 641 O O . ALA A 1 92 ? 5.224 -5.480 7.978 1.00 98.75 92 ALA A O 1
ATOM 642 N N . ILE A 1 93 ? 3.023 -5.052 7.733 1.00 98.88 93 ILE A N 1
ATOM 643 C CA . ILE A 1 93 ? 2.793 -4.642 9.118 1.00 98.88 93 ILE A CA 1
ATOM 644 C C . ILE A 1 93 ? 2.839 -5.903 9.986 1.00 98.88 93 ILE A C 1
ATOM 646 O O . ILE A 1 93 ? 2.079 -6.846 9.773 1.00 98.88 93 ILE A O 1
ATOM 650 N N . THR A 1 94 ? 3.758 -5.926 10.946 1.00 98.50 94 THR A N 1
ATOM 651 C CA . THR A 1 94 ? 3.989 -7.051 11.865 1.00 98.50 94 THR A CA 1
ATOM 652 C C . THR A 1 94 ? 3.340 -6.823 13.225 1.00 98.50 94 THR A C 1
ATOM 654 O O . THR A 1 94 ? 3.034 -7.782 13.931 1.00 98.50 94 THR A O 1
ATOM 657 N N . ASN A 1 95 ? 3.108 -5.560 13.586 1.00 97.81 95 ASN A N 1
ATOM 658 C CA . ASN A 1 95 ? 2.360 -5.170 14.769 1.00 97.81 95 ASN A CA 1
ATOM 659 C C . ASN A 1 95 ? 1.593 -3.867 14.490 1.00 97.81 95 ASN A C 1
ATOM 661 O O . ASN A 1 95 ? 2.189 -2.939 13.951 1.00 97.81 95 ASN A O 1
ATOM 665 N N . PRO A 1 96 ? 0.322 -3.743 14.890 1.00 98.50 96 PRO A N 1
ATOM 666 C CA . PRO A 1 96 ? -0.521 -4.811 15.424 1.00 98.50 96 PRO A CA 1
ATOM 667 C C . PRO A 1 96 ? -0.856 -5.878 14.372 1.00 98.50 96 PRO A C 1
ATOM 669 O O . PRO A 1 96 ? -0.621 -5.689 13.183 1.00 98.50 96 PRO A O 1
ATOM 672 N N . VAL A 1 97 ? -1.408 -7.010 14.814 1.00 97.88 97 VAL A N 1
ATOM 673 C CA . VAL A 1 97 ? -1.977 -8.012 13.898 1.00 97.88 97 VAL A CA 1
ATOM 674 C C . VAL A 1 97 ? -3.288 -7.500 13.279 1.00 97.88 97 VAL A C 1
ATOM 676 O O . VAL A 1 97 ? -3.971 -6.675 13.900 1.00 97.88 97 VAL A O 1
ATOM 679 N N . PRO A 1 98 ? -3.687 -7.983 12.086 1.00 98.25 98 PRO A N 1
ATOM 680 C CA . PRO A 1 98 ? -4.980 -7.640 11.503 1.00 98.25 98 PRO A CA 1
ATOM 681 C C . PRO A 1 98 ? -6.141 -7.910 12.467 1.00 98.25 98 PRO A C 1
ATOM 683 O O . PRO A 1 98 ? -6.198 -8.956 13.111 1.00 98.25 98 PRO A O 1
ATOM 686 N N . ASN A 1 99 ? -7.087 -6.975 12.526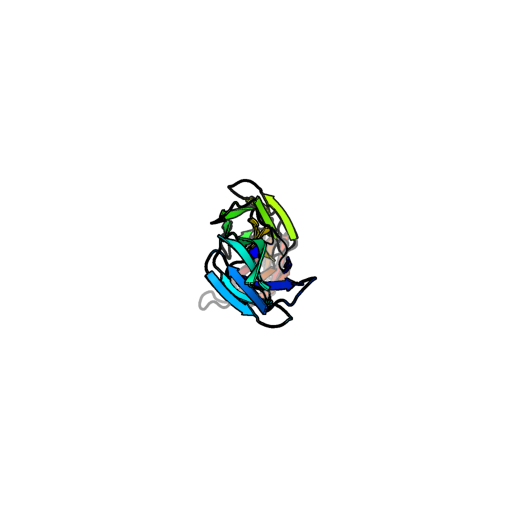 1.00 97.94 99 ASN A N 1
ATOM 687 C CA . ASN A 1 99 ? -8.271 -6.982 13.389 1.00 97.94 99 ASN A CA 1
ATOM 688 C C . ASN A 1 99 ? -7.974 -6.949 14.898 1.00 97.94 99 ASN A C 1
ATOM 690 O O . ASN A 1 99 ? -8.835 -7.313 15.699 1.00 97.94 99 ASN A O 1
ATOM 694 N N . ALA A 1 100 ? -6.781 -6.507 15.308 1.00 98.25 100 ALA A N 1
ATOM 695 C CA . ALA A 1 100 ? -6.510 -6.237 16.715 1.00 98.25 100 ALA A CA 1
ATOM 696 C C . ALA A 1 100 ? -7.505 -5.209 17.285 1.00 98.25 100 ALA A C 1
ATOM 698 O O . ALA A 1 100 ? -7.904 -4.268 16.593 1.00 98.25 100 ALA A O 1
ATOM 699 N N . SER A 1 101 ? -7.868 -5.379 18.560 1.00 97.50 101 SER A N 1
ATOM 700 C CA . SER A 1 101 ? -8.744 -4.456 19.280 1.00 97.50 101 SER A CA 1
ATOM 701 C C . SER A 1 101 ? -8.024 -3.831 20.468 1.00 97.50 101 SER A C 1
ATOM 703 O O . SER A 1 101 ? -7.442 -4.538 21.289 1.00 97.50 101 SER A O 1
ATOM 705 N N . PHE A 1 102 ? -8.119 -2.511 20.590 1.00 97.44 102 PHE A N 1
ATOM 706 C CA . PHE A 1 102 ? -7.552 -1.724 21.685 1.00 97.44 102 PHE A CA 1
ATOM 707 C C . PHE A 1 102 ? -8.651 -1.004 22.472 1.00 97.44 102 PHE A C 1
ATOM 709 O O . PHE A 1 102 ? -9.770 -0.862 21.989 1.00 97.44 102 PHE A O 1
ATOM 716 N N . GLN A 1 103 ? -8.339 -0.546 23.685 1.00 95.25 103 GLN A N 1
ATOM 717 C CA . GLN A 1 103 ? -9.239 0.288 24.488 1.00 95.25 103 GLN A CA 1
ATOM 718 C C . GLN A 1 103 ? -8.816 1.756 24.407 1.00 95.25 103 GLN A C 1
ATOM 720 O O . GLN A 1 103 ? -7.623 2.049 24.334 1.00 95.25 103 GLN A O 1
ATOM 725 N N . VAL A 1 104 ? -9.782 2.675 24.425 1.00 94.25 104 VAL A N 1
ATOM 726 C CA . VAL A 1 104 ? -9.501 4.120 24.456 1.00 94.25 104 VAL A CA 1
ATOM 727 C C . VAL A 1 104 ? -8.838 4.569 25.772 1.00 94.25 104 VAL A C 1
ATOM 729 O O . VAL A 1 104 ? -9.182 4.042 26.832 1.00 94.25 104 VAL A O 1
ATOM 732 N N . PRO A 1 105 ? -7.976 5.607 25.743 1.00 93.75 105 PRO A N 1
ATOM 733 C CA . PRO A 1 105 ? -7.296 6.131 24.558 1.00 93.75 105 PRO A CA 1
ATOM 734 C C . PRO A 1 105 ? -6.200 5.154 24.113 1.00 93.75 105 PRO A C 1
ATOM 736 O O . PRO A 1 105 ? -5.344 4.768 24.910 1.00 93.75 105 PRO A O 1
ATOM 739 N N . ALA A 1 106 ? -6.209 4.761 22.840 1.00 96.69 106 ALA A N 1
ATOM 740 C CA . ALA A 1 106 ? -5.236 3.794 22.349 1.00 96.69 106 ALA A CA 1
ATOM 741 C C . ALA A 1 106 ? -3.973 4.497 21.837 1.00 96.69 106 ALA A C 1
ATOM 743 O O . ALA A 1 106 ? -4.036 5.371 20.968 1.00 96.69 106 ALA A O 1
ATOM 744 N N . THR A 1 107 ? -2.829 4.063 22.363 1.00 97.88 107 THR A N 1
ATOM 745 C CA . THR A 1 107 ? -1.491 4.433 21.895 1.00 97.88 107 THR A CA 1
ATOM 746 C C . THR A 1 107 ? -0.665 3.161 21.763 1.00 97.88 107 THR A C 1
ATOM 748 O O . THR A 1 107 ? -0.554 2.393 22.720 1.00 97.88 107 THR A O 1
ATOM 751 N N . PHE A 1 108 ? -0.103 2.916 20.584 1.00 98.25 108 PHE A N 1
ATOM 752 C CA . PHE A 1 108 ? 0.697 1.727 20.295 1.00 98.25 108 PHE A CA 1
ATOM 753 C C . PHE A 1 108 ? 1.659 1.976 19.129 1.00 98.25 108 PHE A C 1
ATOM 755 O O . PHE A 1 108 ? 1.441 2.849 18.287 1.00 98.25 108 PHE A O 1
ATOM 762 N N . ALA A 1 109 ? 2.726 1.181 19.066 1.00 98.12 109 ALA A N 1
ATOM 763 C CA . ALA A 1 109 ? 3.640 1.186 17.933 1.00 98.12 109 ALA A CA 1
ATOM 764 C C . ALA A 1 109 ? 3.072 0.356 16.774 1.00 98.12 109 ALA A C 1
ATOM 766 O O . ALA A 1 109 ? 2.633 -0.779 16.968 1.00 98.12 109 ALA A O 1
ATOM 767 N N . ILE A 1 110 ? 3.130 0.902 15.566 1.00 98.75 110 ILE A N 1
ATOM 768 C CA . ILE A 1 110 ? 2.980 0.169 14.315 1.00 98.75 110 ILE A CA 1
ATOM 769 C C . ILE A 1 110 ? 4.381 -0.277 13.902 1.00 98.75 110 ILE A C 1
ATOM 771 O O . ILE A 1 110 ? 5.231 0.564 13.624 1.00 98.75 110 ILE A O 1
ATOM 775 N N . GLY A 1 111 ? 4.632 -1.581 13.907 1.00 98.69 111 GLY A N 1
ATOM 776 C CA . GLY A 1 111 ? 5.873 -2.184 13.428 1.00 98.69 111 GLY A CA 1
ATOM 777 C C . GLY A 1 111 ? 5.680 -2.766 12.034 1.00 98.69 111 GLY A C 1
ATOM 778 O O . GLY A 1 111 ? 4.618 -3.316 11.732 1.00 98.69 111 GLY A O 1
ATOM 779 N N . ALA A 1 112 ? 6.701 -2.670 11.187 1.00 98.81 112 ALA A N 1
ATOM 780 C CA . ALA A 1 112 ? 6.703 -3.307 9.877 1.00 98.81 112 ALA A CA 1
ATOM 781 C C . ALA A 1 112 ? 8.034 -3.997 9.574 1.00 98.81 112 ALA A C 1
ATOM 783 O O . ALA A 1 112 ? 9.106 -3.583 10.011 1.00 98.81 112 ALA A O 1
ATOM 784 N N . SER A 1 113 ? 7.946 -5.048 8.767 1.00 98.50 113 SER A N 1
ATOM 785 C CA . SER A 1 113 ? 9.080 -5.627 8.052 1.00 98.50 113 SER A CA 1
ATOM 786 C C . SER A 1 113 ? 9.023 -5.175 6.599 1.00 98.50 113 SER A C 1
ATOM 788 O O . SER A 1 113 ? 7.937 -5.090 6.026 1.00 98.50 113 SER A O 1
ATOM 790 N N . ALA A 1 114 ? 10.176 -4.872 6.017 1.00 98.69 114 ALA A N 1
ATOM 791 C CA . ALA A 1 114 ? 10.301 -4.555 4.605 1.00 98.69 114 ALA A CA 1
ATOM 792 C C . ALA A 1 114 ? 11.622 -5.112 4.077 1.00 98.69 114 ALA A C 1
ATOM 794 O O . ALA A 1 114 ? 12.614 -5.158 4.807 1.00 98.69 114 ALA A O 1
ATOM 795 N N . SER A 1 115 ? 11.627 -5.542 2.822 1.00 98.44 115 SER A N 1
ATOM 796 C CA . SER A 1 115 ? 12.825 -6.036 2.146 1.00 98.44 115 SER A CA 1
ATOM 797 C C . SER A 1 115 ? 12.748 -5.743 0.663 1.00 98.44 115 SER A C 1
ATOM 799 O O . SER A 1 115 ? 11.658 -5.726 0.096 1.00 98.44 115 SER A O 1
ATOM 801 N N . ASP A 1 116 ? 13.904 -5.585 0.040 1.00 98.56 116 ASP A N 1
ATOM 802 C CA . ASP A 1 116 ? 14.030 -5.389 -1.394 1.00 98.56 116 ASP A CA 1
ATOM 803 C C . ASP A 1 116 ? 15.035 -6.398 -1.959 1.00 98.56 116 ASP A C 1
ATOM 805 O O . ASP A 1 116 ? 16.038 -6.694 -1.311 1.00 98.56 116 ASP A O 1
ATOM 809 N N . SER A 1 117 ? 14.708 -7.023 -3.090 1.00 97.88 117 SER A N 1
ATOM 810 C CA . SER A 1 117 ? 15.395 -8.247 -3.546 1.00 97.88 117 SER A CA 1
ATOM 811 C C . SER A 1 117 ? 16.627 -7.986 -4.411 1.00 97.88 117 SER A C 1
ATOM 813 O O . SER A 1 117 ? 17.553 -8.793 -4.440 1.00 97.88 117 SER A O 1
ATOM 815 N N . ASP A 1 118 ? 16.618 -6.865 -5.116 1.00 97.31 118 ASP A N 1
ATOM 816 C CA . ASP A 1 118 ? 17.611 -6.396 -6.080 1.00 97.31 118 ASP A CA 1
ATOM 817 C C . ASP A 1 118 ? 18.178 -5.020 -5.695 1.00 97.31 118 ASP A C 1
ATOM 819 O O . ASP A 1 118 ? 19.018 -4.469 -6.409 1.00 97.31 118 ASP A O 1
ATOM 823 N N . GLY A 1 119 ? 17.785 -4.506 -4.530 1.00 97.06 119 GLY A N 1
ATOM 824 C CA . GLY A 1 119 ? 18.211 -3.220 -4.009 1.00 97.06 119 GLY A CA 1
ATOM 825 C C . GLY A 1 119 ? 18.108 -3.130 -2.488 1.00 97.06 119 GLY A C 1
ATOM 826 O O . GLY A 1 119 ? 18.381 -4.083 -1.752 1.00 97.06 119 GLY A O 1
ATOM 827 N N . THR A 1 120 ? 17.785 -1.939 -1.997 1.00 98.19 120 THR A N 1
ATOM 828 C CA . THR A 1 120 ? 17.635 -1.641 -0.573 1.00 98.19 120 THR A CA 1
ATOM 829 C C . THR A 1 120 ? 16.356 -0.861 -0.312 1.00 98.19 120 THR A C 1
ATOM 831 O O . THR A 1 120 ? 16.001 0.059 -1.043 1.00 98.19 120 THR A O 1
ATOM 834 N N . VAL A 1 121 ? 15.686 -1.170 0.801 1.00 98.75 121 VAL A N 1
ATOM 835 C CA . VAL A 1 121 ? 14.591 -0.334 1.306 1.00 98.75 121 VAL A CA 1
ATOM 836 C C . VAL A 1 121 ? 15.185 0.937 1.909 1.00 98.75 121 VAL A C 1
ATOM 838 O O . VAL A 1 121 ? 15.937 0.878 2.882 1.00 98.75 121 VAL A O 1
ATOM 841 N N . THR A 1 122 ? 14.828 2.091 1.354 1.00 98.62 122 THR A N 1
ATOM 842 C CA . THR A 1 122 ? 15.323 3.403 1.793 1.00 98.62 122 THR A CA 1
ATOM 843 C C . THR A 1 122 ? 14.434 4.047 2.851 1.00 98.62 122 THR A C 1
ATOM 845 O O . THR A 1 122 ? 14.898 4.889 3.620 1.00 98.62 122 THR A O 1
ATOM 848 N N . ASN A 1 123 ? 13.153 3.673 2.897 1.00 98.69 123 ASN A N 1
ATOM 849 C CA . ASN A 1 123 ? 12.172 4.273 3.792 1.00 98.69 123 ASN A CA 1
ATOM 850 C C . ASN A 1 123 ? 10.926 3.394 3.954 1.00 98.69 123 ASN A C 1
ATOM 852 O O . ASN A 1 123 ? 10.394 2.910 2.957 1.00 98.69 123 ASN A O 1
ATOM 856 N N . VAL A 1 124 ? 10.372 3.323 5.165 1.00 98.88 124 VAL A N 1
ATOM 857 C CA . VAL A 1 124 ? 9.004 2.858 5.433 1.00 98.88 124 VAL A CA 1
ATOM 858 C C . VAL A 1 124 ? 8.178 4.007 6.012 1.00 98.88 124 VAL A C 1
ATOM 860 O O . VAL A 1 124 ? 8.472 4.531 7.082 1.00 98.88 124 VAL A O 1
ATOM 863 N N . GLN A 1 125 ? 7.139 4.428 5.294 1.00 98.88 125 GLN A N 1
ATOM 864 C CA . GLN A 1 125 ? 6.185 5.446 5.737 1.00 98.88 125 GLN A CA 1
ATOM 865 C C . GLN A 1 125 ? 4.959 4.779 6.359 1.00 98.88 125 GLN A C 1
ATOM 867 O O . GLN A 1 125 ? 4.386 3.873 5.762 1.00 98.88 125 GLN A O 1
ATOM 872 N N . PHE A 1 126 ? 4.514 5.270 7.511 1.00 98.88 126 PHE A N 1
ATOM 873 C CA . PHE A 1 126 ? 3.346 4.765 8.225 1.00 98.88 126 PHE A CA 1
ATOM 874 C C . PHE A 1 126 ? 2.205 5.780 8.200 1.00 98.88 126 PHE A C 1
ATOM 876 O O . PHE A 1 126 ? 2.428 6.989 8.306 1.00 98.88 126 PHE A O 1
ATOM 883 N N . SER A 1 127 ? 0.967 5.298 8.104 1.00 98.81 127 SER A N 1
ATOM 884 C CA . SER A 1 127 ? -0.233 6.137 8.137 1.00 98.81 127 SER A CA 1
ATOM 885 C C . SER A 1 127 ? -1.403 5.476 8.865 1.00 98.81 127 SER A C 1
ATOM 887 O O . SER A 1 127 ? -1.492 4.250 8.956 1.00 98.81 127 SER A O 1
ATOM 889 N N . VAL A 1 128 ? -2.311 6.313 9.368 1.00 98.69 128 VAL A N 1
ATOM 890 C CA . VAL A 1 128 ? -3.589 5.933 9.983 1.00 98.69 128 VAL A CA 1
ATOM 891 C C . VAL A 1 128 ? -4.707 6.643 9.226 1.00 98.69 128 VAL A C 1
ATOM 893 O O . VAL A 1 128 ? -4.698 7.867 9.112 1.00 98.69 128 VAL A O 1
ATOM 896 N N . ASN A 1 129 ? -5.662 5.886 8.682 1.00 98.06 129 ASN A N 1
ATOM 897 C CA . ASN A 1 129 ? -6.746 6.388 7.826 1.00 98.06 129 ASN A CA 1
ATOM 898 C C . ASN A 1 129 ? -6.238 7.291 6.683 1.00 98.06 129 ASN A C 1
ATOM 900 O O . ASN A 1 129 ? -6.843 8.310 6.363 1.00 98.06 129 ASN A O 1
ATOM 904 N N . GLY A 1 130 ? -5.091 6.934 6.095 1.00 97.12 130 GLY A N 1
ATOM 905 C CA . GLY A 1 130 ? -4.436 7.691 5.023 1.00 97.12 130 GLY A CA 1
ATOM 906 C C . GLY A 1 130 ? -3.623 8.908 5.483 1.00 97.12 130 GLY A C 1
ATOM 907 O O . GLY A 1 130 ? -2.846 9.438 4.694 1.00 97.12 130 GLY A O 1
ATOM 908 N N . SER A 1 131 ? -3.728 9.334 6.746 1.00 98.12 131 SER A N 1
ATOM 909 C CA . SER A 1 131 ? -2.885 10.401 7.295 1.00 98.12 131 SER A CA 1
ATOM 910 C C . SER A 1 131 ? -1.534 9.842 7.720 1.00 98.12 131 SER A C 1
ATOM 912 O O . SER A 1 131 ? -1.473 8.956 8.574 1.00 98.12 131 SER A O 1
ATOM 914 N N . VAL A 1 132 ? -0.446 10.365 7.155 1.00 98.44 132 VAL A N 1
ATOM 915 C CA . VAL A 1 132 ? 0.920 9.966 7.524 1.00 98.44 132 VAL A CA 1
ATOM 916 C C . VAL A 1 132 ? 1.189 10.328 8.983 1.00 98.44 132 VAL A C 1
ATOM 918 O O . VAL A 1 132 ? 0.935 11.455 9.401 1.00 98.44 132 VAL A O 1
ATOM 921 N N . ILE A 1 133 ? 1.703 9.364 9.747 1.00 98.38 133 ILE A N 1
ATOM 922 C CA . ILE A 1 133 ? 2.065 9.534 11.162 1.00 98.38 133 ILE A CA 1
ATOM 923 C C . ILE A 1 133 ? 3.578 9.515 11.392 1.00 98.38 133 ILE A C 1
ATOM 925 O O . ILE A 1 133 ? 4.042 9.940 12.445 1.00 98.38 133 ILE A O 1
ATOM 929 N N . GLY A 1 134 ? 4.354 9.021 10.427 1.00 98.25 134 GLY A N 1
ATOM 930 C CA . GLY A 1 134 ? 5.802 8.954 10.549 1.00 98.25 134 GLY A CA 1
ATOM 931 C C . GLY A 1 134 ? 6.467 8.215 9.401 1.00 98.25 134 GLY A C 1
ATOM 932 O O . GLY A 1 134 ? 5.816 7.573 8.572 1.00 98.25 134 GLY A O 1
ATOM 933 N N . ASN A 1 135 ? 7.786 8.316 9.376 1.00 98.19 135 ASN A N 1
ATOM 934 C CA . ASN A 1 135 ? 8.662 7.613 8.461 1.00 98.19 135 ASN A CA 1
ATOM 935 C C . ASN A 1 135 ? 9.835 7.029 9.247 1.00 98.19 135 ASN A C 1
ATOM 937 O O . ASN A 1 135 ? 10.308 7.651 10.196 1.00 98.19 135 ASN A O 1
ATOM 941 N N . ASP A 1 136 ? 10.312 5.868 8.825 1.00 98.69 136 ASP A N 1
ATOM 942 C CA . ASP A 1 136 ? 11.472 5.213 9.413 1.00 98.69 136 ASP A CA 1
ATOM 943 C C . ASP A 1 136 ? 12.395 4.712 8.302 1.00 98.69 136 ASP A C 1
ATOM 945 O O . ASP A 1 136 ? 11.961 4.040 7.364 1.00 98.69 136 ASP A O 1
ATOM 949 N N . THR A 1 137 ? 13.668 5.081 8.379 1.00 98.31 137 THR A N 1
ATOM 950 C CA . THR A 1 137 ? 14.695 4.732 7.391 1.00 98.31 137 THR A CA 1
ATOM 951 C C . THR A 1 137 ? 15.598 3.599 7.874 1.00 98.31 137 THR A C 1
ATOM 953 O O . THR A 1 137 ? 16.447 3.133 7.116 1.00 98.31 137 THR A O 1
ATOM 956 N N . THR A 1 138 ? 15.415 3.114 9.106 1.00 96.75 138 THR A N 1
ATOM 957 C CA . THR A 1 138 ? 16.268 2.094 9.722 1.00 96.75 138 THR A CA 1
ATOM 958 C C . THR A 1 138 ? 15.449 0.931 10.265 1.00 96.75 138 THR A C 1
ATOM 960 O O . THR A 1 138 ? 14.543 1.115 11.066 1.00 96.75 138 THR A O 1
ATOM 963 N N . SER A 1 139 ? 15.787 -0.294 9.856 1.00 95.75 139 SER A N 1
ATOM 964 C CA . SER A 1 139 ? 15.177 -1.495 10.436 1.00 95.75 139 SER A CA 1
ATOM 965 C C . SER A 1 139 ? 15.659 -1.696 11.886 1.00 95.75 139 SER A C 1
ATOM 967 O O . SER A 1 139 ? 16.859 -1.534 12.134 1.00 95.75 139 SER A O 1
ATOM 969 N N . PRO A 1 140 ? 14.793 -2.089 12.843 1.00 97.38 140 PRO A N 1
ATOM 970 C CA . PRO A 1 140 ? 13.379 -2.444 12.680 1.00 97.38 140 PRO A CA 1
ATOM 971 C C . PRO A 1 140 ? 12.463 -1.222 12.511 1.00 97.38 140 PRO A C 1
ATOM 973 O O . PRO A 1 140 ? 12.435 -0.348 13.370 1.00 97.38 140 PRO A O 1
ATOM 976 N N . TYR A 1 141 ? 11.662 -1.213 11.439 1.00 98.75 141 TYR A N 1
ATOM 977 C CA . TYR A 1 141 ? 10.832 -0.063 11.079 1.00 98.75 141 TYR A CA 1
ATOM 978 C C . TYR A 1 141 ? 9.625 0.089 12.003 1.00 98.75 141 TYR A C 1
ATOM 980 O O . TYR A 1 141 ? 8.842 -0.857 12.172 1.00 98.75 141 TYR A O 1
ATOM 988 N N . SER A 1 142 ? 9.414 1.290 12.541 1.00 98.56 142 SER A N 1
ATOM 989 C CA . SER A 1 142 ? 8.252 1.567 13.383 1.00 98.56 142 SER A CA 1
ATOM 990 C C . SER A 1 142 ? 7.780 3.023 13.376 1.00 98.56 142 SER A C 1
ATOM 992 O O . SER A 1 142 ? 8.533 3.953 13.108 1.00 98.56 142 SER A O 1
ATOM 994 N N . ALA A 1 143 ? 6.506 3.226 13.715 1.00 98.62 143 ALA A N 1
ATOM 995 C CA . ALA A 1 143 ? 5.947 4.538 14.038 1.00 98.62 143 ALA A CA 1
ATOM 996 C C . ALA A 1 143 ? 4.856 4.417 15.108 1.00 98.62 143 ALA A C 1
ATOM 998 O O . ALA A 1 143 ? 4.146 3.417 15.168 1.00 98.62 143 ALA A O 1
ATOM 999 N N . THR A 1 144 ? 4.677 5.441 15.940 1.00 98.56 144 THR A N 1
ATOM 1000 C CA . THR A 1 144 ? 3.682 5.416 17.025 1.00 98.56 144 THR A CA 1
ATOM 1001 C C . THR A 1 144 ? 2.363 6.040 16.582 1.00 98.56 144 THR A C 1
ATOM 1003 O O . THR A 1 144 ? 2.319 7.215 16.220 1.00 98.56 144 THR A O 1
ATOM 1006 N N . ALA A 1 145 ? 1.273 5.274 16.668 1.00 98.12 145 ALA A N 1
ATOM 1007 C CA . ALA A 1 145 ? -0.082 5.809 16.634 1.00 98.12 145 ALA A CA 1
ATOM 1008 C C . ALA A 1 145 ? -0.502 6.194 18.057 1.00 98.12 145 ALA A C 1
ATOM 1010 O O . ALA A 1 145 ? -0.326 5.407 18.989 1.00 98.12 145 ALA A O 1
ATOM 1011 N N . SER A 1 146 ? -1.061 7.391 18.224 1.00 97.25 146 SER A N 1
ATOM 1012 C CA . SER A 1 146 ? -1.326 7.976 19.542 1.00 97.25 146 SER A CA 1
ATOM 1013 C C . SER A 1 146 ? -2.747 8.501 19.649 1.00 97.25 146 SER A C 1
ATOM 1015 O O . SER A 1 146 ? -3.291 9.029 18.679 1.00 97.25 146 SER A O 1
ATOM 1017 N N . SER A 1 147 ? -3.305 8.435 20.858 1.00 94.69 147 SER A N 1
ATOM 1018 C CA . SER A 1 147 ? -4.562 9.100 21.223 1.00 94.69 147 SER A CA 1
ATOM 1019 C C . SER A 1 147 ? -5.749 8.724 20.329 1.00 94.69 147 SER A C 1
ATOM 1021 O O . SER A 1 147 ? -6.617 9.556 20.060 1.00 94.69 147 SER A O 1
ATOM 1023 N N . LEU A 1 148 ? -5.803 7.472 19.866 1.00 96.88 148 LEU A N 1
ATOM 1024 C CA . LEU A 1 148 ? -6.929 6.995 19.072 1.00 96.88 148 LEU A CA 1
ATOM 1025 C C . LEU A 1 148 ? -8.174 6.848 19.959 1.00 96.88 148 LEU A C 1
ATOM 1027 O O . LEU A 1 148 ? -8.118 6.301 21.067 1.00 96.88 148 LEU A O 1
ATOM 1031 N N . THR A 1 149 ? -9.295 7.358 19.458 1.00 95.62 149 THR A N 1
ATOM 1032 C CA . THR A 1 149 ? -10.619 7.284 20.080 1.00 95.62 149 THR A CA 1
ATOM 1033 C C . THR A 1 149 ? -11.363 6.034 19.618 1.00 95.62 149 THR A C 1
ATOM 1035 O O . THR A 1 149 ? -10.847 5.252 18.825 1.00 95.62 149 THR A O 1
ATOM 1038 N N . ALA A 1 150 ? -12.570 5.800 20.141 1.00 94.94 150 ALA A N 1
ATOM 1039 C CA . ALA A 1 150 ? -13.344 4.630 19.757 1.00 94.94 150 ALA A CA 1
ATOM 1040 C C . ALA A 1 150 ? -13.719 4.716 18.268 1.00 94.94 150 ALA A C 1
ATOM 1042 O O . ALA A 1 150 ? -14.255 5.728 17.813 1.00 94.94 150 ALA A O 1
ATOM 1043 N N . GLY A 1 151 ? -13.439 3.658 17.514 1.00 96.69 151 GLY A N 1
ATOM 1044 C CA . GLY A 1 151 ? -13.639 3.620 16.072 1.00 96.69 151 GLY A CA 1
ATOM 1045 C C . GLY A 1 151 ? -12.840 2.518 15.386 1.00 96.69 151 GLY A C 1
ATOM 1046 O O . GLY A 1 151 ? -12.050 1.808 16.006 1.00 96.69 151 GLY A O 1
ATOM 1047 N N . ASN A 1 152 ? -13.050 2.390 14.079 1.00 98.19 152 ASN A N 1
ATOM 1048 C CA . ASN A 1 152 ? -12.273 1.500 13.222 1.00 98.19 152 ASN A CA 1
ATOM 1049 C C . ASN A 1 152 ? -11.203 2.310 12.491 1.00 98.19 152 ASN A C 1
ATOM 1051 O O . ASN A 1 152 ? -11.478 3.411 12.007 1.00 98.19 152 ASN A O 1
ATOM 1055 N N . TYR A 1 153 ? -10.002 1.749 12.380 1.00 98.62 153 TYR A N 1
ATOM 1056 C CA . TYR A 1 153 ? -8.870 2.399 11.730 1.00 98.62 153 TYR A CA 1
ATOM 1057 C C . TYR A 1 153 ? -8.242 1.485 10.685 1.00 98.62 153 TYR A C 1
ATOM 1059 O O . TYR A 1 153 ? -8.132 0.276 10.885 1.00 98.62 153 TYR A O 1
ATOM 1067 N N . THR A 1 154 ? -7.794 2.081 9.584 1.00 98.75 154 THR A N 1
ATOM 1068 C CA . THR A 1 154 ? -6.908 1.444 8.606 1.00 98.75 154 THR A CA 1
ATOM 1069 C C . THR A 1 154 ? -5.489 1.921 8.860 1.00 98.75 154 THR A C 1
ATOM 1071 O O . THR A 1 154 ? -5.210 3.116 8.767 1.00 98.75 154 THR A O 1
ATOM 1074 N N . LEU A 1 155 ? -4.600 0.993 9.187 1.00 98.81 155 LEU A N 1
ATOM 1075 C CA . LEU A 1 155 ? -3.170 1.241 9.309 1.00 98.81 155 LEU A CA 1
ATOM 1076 C C . LEU A 1 155 ? -2.515 0.867 7.984 1.00 98.81 155 LEU A C 1
ATOM 1078 O O . LEU A 1 155 ? -2.838 -0.185 7.433 1.00 98.81 155 LEU A O 1
ATOM 1082 N N . ALA A 1 156 ? -1.595 1.685 7.486 1.00 98.88 156 ALA A N 1
ATOM 1083 C CA . ALA A 1 156 ? -0.828 1.352 6.292 1.00 98.88 156 ALA A CA 1
ATOM 1084 C C . ALA A 1 156 ? 0.663 1.634 6.476 1.00 98.88 156 ALA A C 1
ATOM 1086 O O . ALA A 1 156 ? 1.039 2.624 7.103 1.00 98.88 156 ALA A O 1
ATOM 1087 N N . ALA A 1 157 ? 1.489 0.767 5.893 1.00 98.88 157 ALA A N 1
ATOM 1088 C CA . ALA A 1 157 ? 2.929 0.927 5.767 1.00 98.88 157 ALA A CA 1
ATOM 1089 C C . ALA A 1 157 ? 3.306 0.903 4.279 1.00 98.88 157 ALA A C 1
ATOM 1091 O O . ALA A 1 157 ? 2.852 0.029 3.536 1.00 98.88 157 ALA A O 1
ATOM 1092 N N . VAL A 1 158 ? 4.128 1.858 3.847 1.00 98.88 158 VAL A N 1
ATOM 1093 C CA . VAL A 1 158 ? 4.605 2.004 2.467 1.00 98.88 158 VAL A CA 1
ATOM 1094 C C . VAL A 1 158 ? 6.127 1.949 2.461 1.00 98.88 158 VAL A C 1
ATOM 1096 O O . VAL A 1 158 ? 6.767 2.882 2.947 1.00 98.88 158 VAL A O 1
ATOM 1099 N N . ALA A 1 159 ? 6.704 0.883 1.912 1.00 98.88 159 ALA A N 1
ATOM 1100 C CA . ALA A 1 159 ? 8.146 0.793 1.695 1.00 98.88 159 ALA A CA 1
ATOM 1101 C C . ALA A 1 159 ? 8.519 1.419 0.347 1.00 98.88 159 ALA A C 1
ATOM 1103 O O . ALA A 1 159 ? 7.820 1.193 -0.641 1.00 98.88 159 ALA A O 1
ATOM 1104 N N . SER A 1 160 ? 9.617 2.174 0.319 1.00 98.69 160 SER A N 1
ATOM 1105 C CA . SER A 1 160 ? 10.263 2.675 -0.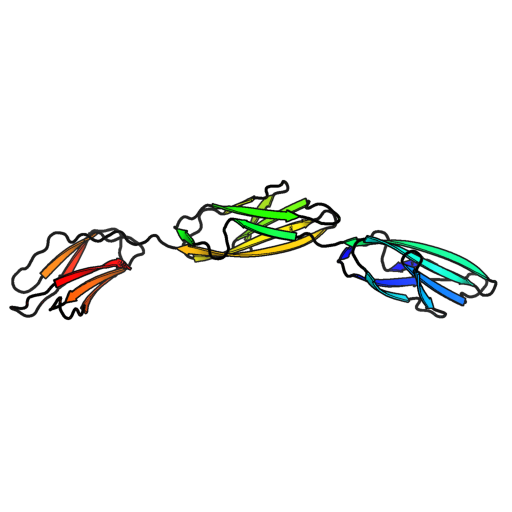899 1.00 98.69 160 SER A CA 1
ATOM 1106 C C . SER A 1 160 ? 11.658 2.062 -1.030 1.00 98.69 160 SER A C 1
ATOM 1108 O O . SER A 1 160 ? 12.366 1.968 -0.025 1.00 98.69 160 SER A O 1
ATOM 1110 N N . ASP A 1 161 ? 12.062 1.679 -2.239 1.00 98.62 161 ASP A N 1
ATOM 1111 C CA . ASP A 1 161 ? 13.416 1.188 -2.535 1.00 98.62 161 ASP A CA 1
ATOM 1112 C C . ASP A 1 161 ? 14.383 2.320 -2.958 1.00 98.62 161 ASP A C 1
ATOM 1114 O O . ASP A 1 161 ? 14.056 3.511 -2.883 1.00 98.62 161 ASP A O 1
ATOM 1118 N N . ASN A 1 162 ? 15.606 1.967 -3.361 1.00 98.38 162 ASN A N 1
ATOM 1119 C CA . ASN A 1 162 ? 16.653 2.890 -3.816 1.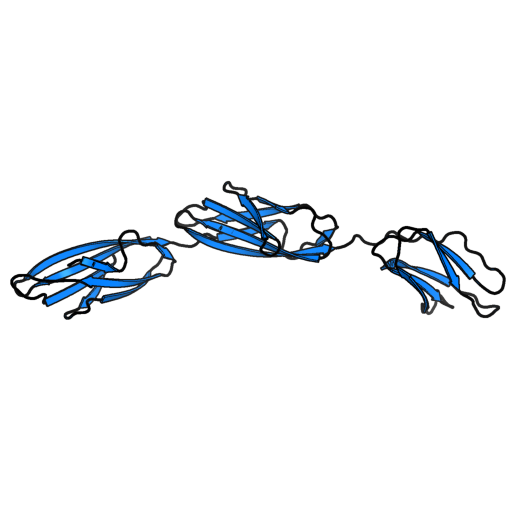00 98.38 162 ASN A CA 1
ATOM 1120 C C . ASN A 1 162 ? 16.526 3.336 -5.283 1.00 98.38 162 ASN A C 1
ATOM 1122 O O . ASN A 1 162 ? 17.280 4.208 -5.716 1.00 98.38 162 ASN A O 1
ATOM 1126 N N . LEU A 1 163 ? 15.590 2.767 -6.039 1.00 98.12 163 LEU A N 1
ATOM 1127 C CA . LEU A 1 163 ? 15.244 3.127 -7.416 1.00 98.12 163 LEU A CA 1
ATOM 1128 C C . LEU A 1 163 ? 13.873 3.827 -7.513 1.00 98.12 163 LEU A C 1
ATOM 1130 O O . LEU A 1 163 ? 13.422 4.177 -8.604 1.00 98.12 163 LEU A O 1
ATOM 1134 N N . GLY A 1 164 ? 13.233 4.091 -6.369 1.00 96.94 164 GLY A N 1
ATOM 1135 C CA . GLY A 1 164 ? 11.959 4.793 -6.243 1.00 96.94 164 GLY A CA 1
ATOM 1136 C C . GLY A 1 164 ? 10.719 3.901 -6.356 1.00 96.94 164 GLY A C 1
ATOM 1137 O O . GLY A 1 164 ? 9.602 4.427 -6.306 1.00 96.94 164 GLY A O 1
ATOM 1138 N N . GLY A 1 165 ? 10.878 2.582 -6.487 1.00 98.12 165 GLY A N 1
ATOM 1139 C CA . GLY A 1 165 ? 9.779 1.626 -6.435 1.00 98.12 165 GLY A CA 1
ATOM 1140 C C . GLY A 1 165 ? 9.135 1.594 -5.051 1.00 98.12 165 GLY A C 1
ATOM 1141 O O . GLY A 1 165 ? 9.766 1.893 -4.035 1.00 98.12 165 GLY A O 1
ATOM 1142 N N . LYS A 1 166 ? 7.832 1.298 -5.008 1.00 98.50 166 LYS A N 1
ATOM 1143 C CA . LYS A 1 166 ? 7.037 1.319 -3.776 1.00 98.50 166 LYS A CA 1
ATOM 1144 C C . LYS A 1 166 ? 6.137 0.105 -3.650 1.00 98.50 166 LYS A C 1
ATOM 1146 O O . LYS A 1 166 ? 5.519 -0.313 -4.624 1.00 98.50 166 LYS A O 1
ATOM 1151 N N . ALA A 1 167 ? 5.970 -0.364 -2.421 1.00 98.69 167 ALA A N 1
ATOM 1152 C CA . ALA A 1 167 ? 4.954 -1.341 -2.055 1.00 98.69 167 ALA A CA 1
ATOM 1153 C C . ALA A 1 167 ? 4.181 -0.883 -0.824 1.00 98.69 167 ALA A C 1
ATOM 1155 O O . ALA A 1 167 ? 4.686 -0.127 0.002 1.00 98.69 167 ALA A O 1
ATOM 1156 N N . THR A 1 168 ? 2.930 -1.322 -0.710 1.00 98.75 168 THR A N 1
ATOM 1157 C CA . THR A 1 168 ? 2.025 -0.935 0.376 1.00 98.75 168 THR A CA 1
ATOM 1158 C C . THR A 1 168 ? 1.412 -2.169 1.014 1.00 98.75 168 THR A C 1
ATOM 1160 O O . THR A 1 168 ? 0.956 -3.076 0.322 1.00 98.75 168 THR A O 1
ATOM 1163 N N . ASN A 1 169 ? 1.350 -2.170 2.341 1.00 98.81 169 ASN A N 1
ATOM 1164 C CA . ASN A 1 169 ? 0.556 -3.103 3.123 1.00 98.81 169 ASN A CA 1
ATOM 1165 C C . ASN A 1 169 ? -0.420 -2.322 4.001 1.00 98.81 169 ASN A C 1
ATOM 1167 O O . ASN A 1 169 ? -0.086 -1.250 4.509 1.00 98.81 169 ASN A O 1
ATOM 1171 N N . SER A 1 170 ? -1.633 -2.843 4.167 1.00 98.69 170 SER A N 1
ATOM 1172 C CA . SER A 1 170 ? -2.647 -2.231 5.021 1.00 98.69 170 SER A CA 1
ATOM 1173 C C . SER A 1 170 ? -3.398 -3.282 5.820 1.00 98.69 170 SER A C 1
ATOM 1175 O O . SER A 1 170 ? -3.676 -4.371 5.319 1.00 98.69 170 SER A O 1
ATOM 1177 N N . ILE A 1 171 ? -3.740 -2.936 7.056 1.00 98.81 171 ILE A N 1
ATOM 1178 C CA . ILE A 1 171 ? -4.541 -3.759 7.962 1.00 98.81 171 ILE A CA 1
ATOM 1179 C C . ILE A 1 171 ? -5.612 -2.897 8.628 1.00 98.81 171 ILE A C 1
ATOM 1181 O O . ILE A 1 171 ? -5.457 -1.681 8.753 1.00 98.81 171 ILE A O 1
ATOM 1185 N N . SER A 1 172 ? -6.682 -3.526 9.099 1.00 98.69 172 SER A N 1
ATOM 1186 C CA . SER A 1 172 ? -7.701 -2.859 9.911 1.00 98.69 172 SER A CA 1
ATOM 1187 C C . SER A 1 172 ? -7.545 -3.223 11.384 1.00 98.69 172 SER A C 1
ATOM 1189 O O . SER A 1 172 ? -7.166 -4.347 11.704 1.00 98.69 172 SER A O 1
ATOM 1191 N N . ILE A 1 173 ? -7.857 -2.286 12.275 1.00 98.69 173 ILE A N 1
ATOM 1192 C CA . ILE A 1 173 ? -7.951 -2.487 13.728 1.00 98.69 173 ILE A CA 1
ATOM 1193 C C . ILE A 1 173 ? -9.194 -1.778 14.272 1.00 98.69 173 ILE A C 1
ATOM 1195 O O . ILE A 1 173 ? -9.735 -0.874 13.625 1.00 98.69 173 ILE A O 1
ATOM 1199 N N . SER A 1 174 ? -9.620 -2.149 15.475 1.00 98.25 174 SER A N 1
ATOM 1200 C CA . SER A 1 174 ? -10.674 -1.454 16.212 1.00 98.25 174 SER A CA 1
ATOM 1201 C C . SER A 1 174 ? -10.148 -0.871 17.515 1.00 98.25 174 SER A C 1
ATOM 1203 O O . SER A 1 174 ? -9.282 -1.431 18.185 1.00 98.25 174 SER A O 1
ATOM 1205 N N . VAL A 1 175 ? -10.709 0.259 17.910 1.00 97.94 175 VAL A N 1
ATOM 1206 C CA . VAL A 1 175 ? -10.546 0.830 19.240 1.00 97.94 175 VAL A CA 1
ATOM 1207 C C . VAL A 1 175 ? -11.940 0.921 19.850 1.00 97.94 175 VAL A C 1
ATOM 1209 O O . VAL A 1 175 ? -12.853 1.480 19.244 1.00 97.94 175 VAL A O 1
ATOM 1212 N N . THR A 1 176 ? -12.134 0.339 21.027 1.00 95.19 176 THR A N 1
ATOM 1213 C CA . THR A 1 176 ? -13.430 0.271 21.712 1.00 95.19 176 THR A CA 1
ATOM 1214 C C . THR A 1 176 ? -13.404 1.041 23.025 1.00 95.19 176 THR A C 1
ATOM 1216 O O . THR A 1 176 ? -12.341 1.332 23.576 1.00 95.19 176 THR A O 1
ATOM 1219 N N . ASN A 1 177 ? -14.588 1.357 23.545 1.00 89.75 177 ASN A N 1
ATOM 1220 C CA . ASN A 1 177 ? -14.719 1.761 24.940 1.00 89.75 177 ASN A CA 1
ATOM 1221 C C . ASN A 1 177 ? -14.499 0.546 25.852 1.00 89.75 177 ASN A C 1
ATOM 1223 O O . ASN A 1 177 ? -14.865 -0.567 25.450 1.00 89.75 177 ASN A O 1
ATOM 1227 N N . PRO A 1 178 ? -13.958 0.745 27.071 1.00 88.75 178 PRO A N 1
ATOM 1228 C CA . PRO A 1 178 ? -13.841 -0.341 28.035 1.00 88.75 178 PRO A CA 1
ATOM 1229 C C . PRO A 1 178 ? -15.215 -0.973 28.314 1.00 88.75 178 PRO A C 1
ATOM 1231 O O . PRO A 1 178 ? -16.253 -0.376 28.024 1.00 88.75 178 PRO A O 1
ATOM 1234 N N . PRO A 1 179 ? -15.288 -2.185 28.874 1.00 88.56 179 PRO A N 1
ATOM 1235 C CA . PRO A 1 179 ? -16.556 -2.672 29.400 1.00 88.56 179 PRO A CA 1
ATOM 1236 C C . PRO A 1 179 ? -17.032 -1.759 30.549 1.00 88.56 179 PRO A C 1
ATOM 1238 O O . PRO A 1 179 ? -16.193 -1.242 31.297 1.00 88.56 179 PRO A O 1
ATOM 1241 N N . PRO A 1 180 ? -18.352 -1.561 30.728 1.00 90.25 180 PRO A N 1
ATOM 1242 C CA . PRO A 1 180 ? -18.862 -0.820 31.875 1.00 90.25 180 PRO A CA 1
ATOM 1243 C C . PRO A 1 180 ? -18.477 -1.525 33.182 1.00 90.25 180 PRO A C 1
ATOM 1245 O O . PRO A 1 180 ? -18.432 -2.757 33.254 1.00 90.25 180 PRO A O 1
ATOM 1248 N N . THR A 1 181 ? -18.230 -0.759 34.243 1.00 91.12 181 THR A N 1
ATOM 1249 C CA . THR A 1 181 ? -17.982 -1.319 35.577 1.00 91.12 181 THR A CA 1
ATOM 1250 C C . THR A 1 181 ? -19.245 -1.973 36.127 1.00 91.12 181 THR A C 1
ATOM 1252 O O . THR A 1 181 ? -20.356 -1.501 35.873 1.00 91.12 181 THR A O 1
ATOM 1255 N N . ALA A 1 182 ? -19.078 -3.035 36.921 1.00 91.94 182 ALA A N 1
ATOM 1256 C CA . ALA A 1 182 ? -20.193 -3.694 37.592 1.00 91.94 182 ALA A CA 1
ATOM 1257 C C . ALA A 1 182 ? -21.025 -2.689 38.405 1.00 91.94 182 ALA A C 1
ATOM 1259 O O . ALA A 1 182 ? -20.485 -1.839 39.114 1.00 91.94 182 ALA A O 1
ATOM 1260 N N . VAL A 1 183 ? -22.349 -2.797 38.294 1.00 94.81 183 VAL A N 1
ATOM 1261 C CA . VAL A 1 183 ? -23.277 -1.890 38.971 1.00 94.81 183 VAL A CA 1
ATOM 1262 C C . VAL A 1 183 ? -23.619 -2.428 40.355 1.00 94.81 183 VAL A C 1
ATOM 1264 O O . VAL A 1 183 ? -24.122 -3.544 40.483 1.00 94.81 183 VAL A O 1
ATOM 1267 N N . THR A 1 184 ? -23.424 -1.599 41.379 1.00 95.44 184 THR A N 1
ATOM 1268 C CA . THR A 1 184 ? -23.905 -1.861 42.741 1.00 95.44 184 THR A CA 1
ATOM 1269 C C . THR A 1 184 ? -25.205 -1.101 42.979 1.00 95.44 184 THR A C 1
ATOM 1271 O O . THR A 1 184 ? -25.261 0.114 42.788 1.00 95.44 184 THR A O 1
ATOM 1274 N N . ILE A 1 185 ? -26.246 -1.814 43.412 1.00 95.38 185 ILE A N 1
ATOM 1275 C CA . ILE A 1 185 ? -27.509 -1.209 43.850 1.00 95.38 185 ILE A CA 1
ATOM 1276 C C . ILE A 1 185 ? -27.313 -0.615 45.247 1.00 95.38 185 ILE A C 1
ATOM 1278 O O . ILE A 1 185 ? -26.847 -1.293 46.161 1.00 95.38 185 ILE A O 1
ATOM 1282 N N . LEU A 1 186 ? -27.692 0.648 45.405 1.00 97.38 186 LEU A N 1
ATOM 1283 C CA . LEU A 1 186 ? -27.578 1.429 46.630 1.00 97.38 186 LEU A CA 1
ATOM 1284 C C . LEU A 1 186 ? -28.965 1.851 47.112 1.00 97.38 186 LEU A C 1
ATOM 1286 O O . LEU A 1 186 ? -29.855 2.118 46.305 1.00 97.38 186 LEU A O 1
ATOM 1290 N N . ASN A 1 187 ? -29.118 1.969 48.430 1.00 96.62 187 ASN A N 1
ATOM 1291 C CA . ASN A 1 187 ? -30.294 2.551 49.083 1.00 96.62 187 ASN A CA 1
ATOM 1292 C C . ASN A 1 187 ? -31.645 2.029 48.540 1.00 96.62 187 ASN A C 1
ATOM 1294 O O . ASN A 1 187 ? -32.481 2.839 48.136 1.00 96.62 187 ASN A O 1
ATOM 1298 N N . PRO A 1 188 ? -31.876 0.703 48.474 1.00 95.94 188 PRO A N 1
ATOM 1299 C CA . PRO A 1 188 ? -33.171 0.183 48.056 1.00 95.94 188 PRO A CA 1
ATOM 1300 C C . PRO A 1 188 ? -34.249 0.563 49.081 1.00 95.94 188 PRO A C 1
ATOM 1302 O O . PRO A 1 188 ? -34.111 0.284 50.271 1.00 95.94 188 PRO A O 1
ATOM 1305 N N . VAL A 1 189 ? -35.332 1.185 48.619 1.00 94.69 189 VAL A N 1
ATOM 1306 C CA . VAL A 1 189 ? -36.457 1.638 49.448 1.00 94.69 189 VAL A CA 1
ATOM 1307 C C . VAL A 1 189 ? -37.770 1.199 48.810 1.00 94.69 189 VAL A C 1
ATOM 1309 O O . VAL A 1 189 ? -38.010 1.446 47.630 1.00 94.69 189 VAL A O 1
ATOM 1312 N N . PHE A 1 190 ? -38.641 0.582 49.608 1.00 91.62 190 PHE A N 1
ATOM 1313 C CA . PHE A 1 190 ? -40.030 0.304 49.247 1.00 91.62 190 PHE A CA 1
ATOM 1314 C C . PHE A 1 190 ? -40.961 1.097 50.168 1.00 91.62 190 PHE A C 1
ATOM 1316 O O . PHE A 1 190 ? -40.865 0.974 51.386 1.00 91.62 190 PHE A O 1
ATOM 1323 N N . ASN A 1 191 ? -41.863 1.902 49.603 1.00 89.25 191 ASN A N 1
ATOM 1324 C CA . ASN A 1 191 ? -42.787 2.757 50.369 1.00 89.25 191 ASN A CA 1
ATOM 1325 C C . ASN A 1 191 ? -44.249 2.264 50.345 1.00 89.25 191 ASN A C 1
ATOM 1327 O O . ASN A 1 191 ? -45.165 3.028 50.636 1.00 89.25 191 ASN A O 1
ATOM 1331 N N . GLY A 1 192 ? -44.481 1.011 49.945 1.00 84.62 192 GLY A N 1
ATOM 1332 C CA . GLY A 1 192 ? -45.818 0.421 49.812 1.00 84.62 192 GLY A CA 1
ATOM 1333 C C . GLY A 1 192 ? -46.437 0.544 48.417 1.00 84.62 192 GLY A C 1
ATOM 1334 O O . GLY A 1 192 ? -47.314 -0.249 48.086 1.00 84.62 192 GLY A O 1
ATOM 1335 N N . SER A 1 193 ? -45.965 1.473 47.578 1.00 87.38 193 SER A N 1
ATOM 1336 C CA . SER A 1 193 ? -46.488 1.687 46.212 1.00 87.38 193 SER A CA 1
ATOM 1337 C C . SER A 1 193 ? -45.407 1.786 45.131 1.00 87.38 193 SER A C 1
ATOM 1339 O O . SER A 1 193 ? -45.681 1.539 43.960 1.00 87.38 193 SER A O 1
ATOM 1341 N N . SER A 1 194 ? -44.170 2.097 45.517 1.00 90.81 194 SER A N 1
ATOM 1342 C CA . SER A 1 194 ? -43.016 2.181 44.628 1.00 90.81 194 SER A CA 1
ATOM 1343 C C . SER A 1 194 ? -41.780 1.554 45.260 1.00 90.81 194 SER A C 1
ATOM 1345 O O . SER A 1 194 ? -41.564 1.673 46.471 1.00 90.81 194 SER A O 1
ATOM 1347 N N . PHE A 1 195 ? -40.953 0.931 44.427 1.00 92.88 195 PHE A N 1
ATOM 1348 C CA . PHE A 1 195 ? -39.602 0.506 44.763 1.00 92.88 195 PHE A CA 1
ATOM 1349 C C . PHE A 1 195 ? -38.597 1.414 44.058 1.00 92.88 195 PHE A C 1
ATOM 1351 O O . PHE A 1 195 ? -38.607 1.528 42.832 1.00 92.88 195 PHE A O 1
ATOM 1358 N N . SER A 1 196 ? -37.718 2.049 44.824 1.00 95.62 196 SER A N 1
ATOM 1359 C CA . SER A 1 196 ? -36.656 2.900 44.298 1.00 95.62 196 SER A CA 1
ATOM 1360 C C . SER A 1 196 ? -35.297 2.448 44.791 1.00 95.62 196 SER A C 1
ATOM 1362 O O . SER A 1 196 ? -35.160 1.989 45.922 1.00 95.62 196 SER A O 1
ATOM 1364 N N . PHE A 1 197 ? -34.281 2.629 43.965 1.00 97.25 197 PHE A N 1
ATOM 1365 C CA . PHE A 1 197 ? -32.892 2.412 44.338 1.00 97.25 197 PHE A CA 1
ATOM 1366 C C . PHE A 1 197 ? -31.993 3.319 43.509 1.00 97.25 197 PHE A C 1
ATOM 1368 O O . PHE A 1 197 ? -32.395 3.812 42.451 1.00 97.25 197 PHE A O 1
ATOM 1375 N N . SER A 1 198 ? -30.768 3.514 43.977 1.00 97.81 198 SER A N 1
ATOM 1376 C CA . SER A 1 198 ? -29.772 4.319 43.283 1.00 97.81 198 SER A CA 1
ATOM 1377 C C . SER A 1 198 ? -28.589 3.483 42.818 1.00 97.81 198 SER A C 1
ATOM 1379 O O . SER A 1 198 ? -28.326 2.408 43.348 1.00 97.81 198 SER A O 1
ATOM 1381 N N . PHE A 1 199 ? -27.859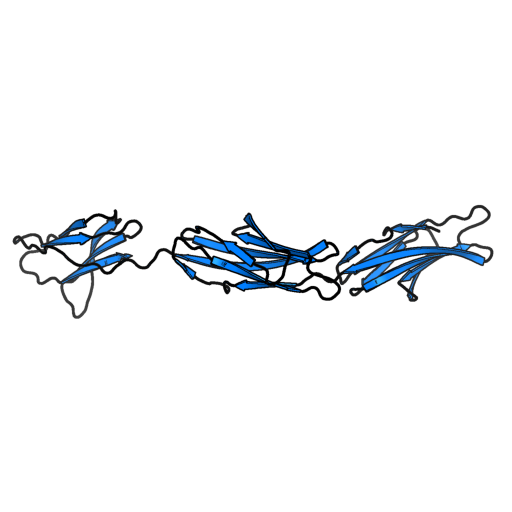 3.972 41.823 1.00 97.44 199 PHE A N 1
ATOM 1382 C CA . PHE A 1 199 ? -26.598 3.380 41.383 1.00 97.44 199 PHE A CA 1
ATOM 1383 C C . PHE A 1 199 ? -25.726 4.418 40.671 1.00 97.44 199 PHE A C 1
ATOM 1385 O O . PHE A 1 199 ? -26.233 5.404 40.135 1.00 97.44 199 PHE A O 1
ATOM 1392 N N . ALA A 1 200 ? -24.407 4.212 40.682 1.00 97.06 200 ALA A N 1
ATOM 1393 C CA . ALA A 1 200 ? -23.466 5.064 39.958 1.00 97.06 200 ALA A CA 1
ATOM 1394 C C . ALA A 1 200 ? -23.503 4.772 38.451 1.00 97.06 200 ALA A C 1
ATOM 1396 O O . ALA A 1 200 ? -23.553 3.611 38.041 1.00 97.06 200 ALA A O 1
ATOM 1397 N N . THR A 1 201 ? -23.449 5.822 37.633 1.00 96.31 201 THR A N 1
ATOM 1398 C CA . THR A 1 201 ? -23.371 5.722 36.170 1.00 96.31 201 THR A CA 1
ATOM 1399 C C . THR A 1 201 ? -22.010 6.176 35.653 1.00 96.31 201 THR A C 1
ATOM 1401 O O . THR A 1 201 ? -21.308 6.933 36.317 1.00 96.31 201 THR A O 1
ATOM 1404 N N . GLN A 1 202 ? -21.644 5.745 34.448 1.00 93.88 202 GLN A N 1
ATOM 1405 C CA . GLN A 1 202 ? -20.441 6.160 33.730 1.00 93.88 202 GLN A CA 1
ATOM 1406 C C . GLN A 1 202 ? -20.829 6.882 32.437 1.00 93.88 202 GLN A C 1
ATOM 1408 O O . GLN A 1 202 ? -21.782 6.492 31.762 1.00 93.88 202 GLN A O 1
ATOM 1413 N N . VAL A 1 203 ? -20.084 7.932 32.087 1.00 90.44 203 VAL A N 1
ATOM 1414 C CA . VAL A 1 203 ? -20.263 8.647 30.815 1.00 90.44 203 VAL A CA 1
ATOM 1415 C C . VAL A 1 203 ? -19.979 7.698 29.649 1.00 90.44 203 VAL A C 1
ATOM 1417 O O . VAL A 1 203 ? -19.011 6.944 29.690 1.00 90.44 203 VAL A O 1
ATOM 1420 N N . GLY A 1 204 ? -20.812 7.749 28.608 1.00 86.94 204 GLY A N 1
ATOM 1421 C CA . GLY A 1 204 ? -20.635 6.946 27.391 1.00 86.94 204 GLY A CA 1
ATOM 1422 C C . GLY A 1 204 ? -21.287 5.561 27.426 1.00 86.94 204 GLY A C 1
ATOM 1423 O O . GLY A 1 204 ? -21.261 4.876 26.409 1.00 86.94 204 GLY A O 1
ATOM 1424 N N . TYR A 1 205 ? -21.916 5.187 28.544 1.00 92.50 205 TYR A N 1
ATOM 1425 C CA . TYR A 1 205 ? -22.710 3.963 28.665 1.00 92.50 205 TYR A CA 1
ATOM 1426 C C . TYR A 1 205 ? -24.190 4.274 28.837 1.00 92.50 205 TYR A C 1
ATOM 1428 O O . TYR A 1 205 ? -24.589 5.350 29.294 1.00 92.50 205 TYR A O 1
ATOM 1436 N N . THR A 1 206 ? -25.013 3.291 28.513 1.00 94.69 206 THR A N 1
ATOM 1437 C CA . THR A 1 206 ? -26.449 3.299 28.769 1.00 94.69 206 THR A CA 1
ATOM 1438 C C . THR A 1 206 ? -26.795 2.275 29.836 1.00 94.69 206 THR A C 1
ATOM 1440 O O . THR A 1 206 ? -26.161 1.229 29.965 1.00 94.69 206 THR A O 1
ATOM 1443 N N . TYR A 1 207 ? -27.811 2.584 30.629 1.00 97.06 207 TYR A N 1
ATOM 1444 C CA . TYR A 1 207 ? -28.268 1.742 31.722 1.00 97.06 207 TYR A CA 1
ATOM 1445 C C . TYR A 1 207 ? -29.750 1.459 31.553 1.00 97.06 207 TYR A C 1
ATOM 1447 O O . TYR A 1 207 ? -30.540 2.360 31.273 1.00 97.06 207 TYR A O 1
ATOM 1455 N N . SER A 1 208 ? -30.129 0.205 31.773 1.00 96.62 208 SER A N 1
ATOM 1456 C CA . SER A 1 208 ? -31.526 -0.211 31.842 1.00 96.62 208 SER A CA 1
ATOM 1457 C C . SER A 1 208 ? -31.831 -0.772 33.225 1.00 96.62 208 SER A C 1
ATOM 1459 O O . SER A 1 208 ? -31.190 -1.721 33.689 1.00 96.62 208 SER A O 1
ATOM 1461 N N . GLY A 1 209 ? -32.810 -0.163 33.892 1.00 96.62 209 GLY A N 1
ATOM 1462 C CA . GLY A 1 209 ? -33.426 -0.736 35.079 1.00 96.62 209 GLY A CA 1
ATOM 1463 C C . GLY A 1 209 ? -34.385 -1.826 34.627 1.00 96.62 209 GLY A C 1
ATOM 1464 O O . GLY A 1 209 ? -35.296 -1.570 33.833 1.00 96.62 209 GLY A O 1
ATOM 1465 N N . GLN A 1 210 ? -34.157 -3.049 35.094 1.00 96.56 210 GLN A N 1
ATOM 1466 C CA . GLN A 1 210 ? -34.937 -4.209 34.694 1.00 96.56 210 GLN A CA 1
ATOM 1467 C C . GLN A 1 210 ? -35.575 -4.890 35.893 1.00 96.56 210 GLN A C 1
ATOM 1469 O O . GLN A 1 210 ? -35.002 -4.936 36.982 1.00 96.56 210 GLN A O 1
ATOM 1474 N N . VAL A 1 211 ? -36.756 -5.447 35.658 1.00 95.06 211 VAL A N 1
ATOM 1475 C CA . VAL A 1 211 ? -37.570 -6.132 36.652 1.00 95.06 211 VAL A CA 1
ATOM 1476 C C . VAL A 1 211 ? -38.084 -7.461 36.103 1.00 95.06 211 VAL A C 1
ATOM 1478 O O . VAL A 1 211 ? -38.366 -7.576 34.913 1.00 95.06 211 VAL A O 1
ATOM 1481 N N . THR A 1 212 ? -38.201 -8.479 36.949 1.00 94.75 212 THR A N 1
ATOM 1482 C CA . THR A 1 212 ? -38.869 -9.746 36.616 1.00 94.75 212 THR A CA 1
ATOM 1483 C C . THR A 1 212 ? -39.754 -10.200 37.781 1.00 94.75 212 THR A C 1
ATOM 1485 O O . THR A 1 212 ? -39.341 -10.061 38.936 1.00 94.75 212 THR A O 1
ATOM 1488 N N . PRO A 1 213 ? -40.959 -10.745 37.523 1.00 92.38 213 PRO A N 1
ATOM 1489 C CA . PRO A 1 213 ? -41.809 -11.314 38.570 1.00 92.38 213 PRO A CA 1
ATOM 1490 C C . PRO A 1 213 ? -41.340 -12.706 39.033 1.00 92.38 213 PRO A C 1
ATOM 1492 O O . PRO A 1 213 ? -41.737 -13.159 40.100 1.00 92.38 213 PRO A O 1
ATOM 1495 N N . SER A 1 214 ? -40.504 -13.397 38.248 1.00 92.31 214 SER A N 1
ATOM 1496 C CA . SER A 1 214 ? -39.970 -14.722 38.584 1.00 92.31 214 SER A CA 1
ATOM 1497 C C . SER A 1 214 ? -38.519 -14.882 38.129 1.00 92.31 214 SER A C 1
ATOM 1499 O O . SER A 1 214 ? -38.103 -14.326 37.110 1.00 92.31 214 SER A O 1
ATOM 1501 N N . LEU A 1 215 ? -37.739 -15.660 38.880 1.00 92.44 215 LEU A N 1
ATOM 1502 C CA . LEU A 1 215 ? -36.413 -16.126 38.457 1.00 92.44 215 LEU A CA 1
ATOM 1503 C C . LEU A 1 215 ? -36.470 -17.484 37.739 1.00 92.44 215 LEU A C 1
ATOM 1505 O O . LEU A 1 215 ? -35.455 -17.927 37.209 1.00 92.44 215 LEU A O 1
ATOM 1509 N N . ASN A 1 216 ? -37.637 -18.138 37.701 1.00 92.56 216 ASN A N 1
ATOM 1510 C CA . ASN A 1 216 ? -37.850 -19.395 36.989 1.00 92.56 216 ASN A CA 1
ATOM 1511 C C . ASN A 1 216 ? -39.320 -19.547 36.523 1.00 92.56 216 ASN A C 1
ATOM 1513 O O . ASN A 1 216 ? -40.200 -19.728 37.369 1.00 92.56 216 ASN A O 1
ATOM 1517 N N . PRO A 1 217 ? -39.616 -19.482 35.210 1.00 89.38 217 PRO A N 1
ATOM 1518 C CA . PRO A 1 217 ? -38.722 -19.045 34.138 1.00 89.38 217 PRO A CA 1
ATOM 1519 C C . PRO A 1 217 ? -38.390 -17.553 34.279 1.00 89.38 217 PRO A C 1
ATOM 1521 O O . PRO A 1 217 ? -39.201 -16.766 34.770 1.00 89.38 217 PRO A O 1
ATOM 1524 N N . ILE A 1 218 ? -37.189 -17.158 33.857 1.00 94.81 218 ILE A N 1
ATOM 1525 C CA . ILE A 1 218 ? -36.739 -15.768 33.970 1.00 94.81 218 ILE A CA 1
ATOM 1526 C C . ILE A 1 218 ? -37.123 -14.958 32.727 1.00 94.81 218 ILE A C 1
ATOM 1528 O O . ILE A 1 218 ? -36.776 -15.326 31.607 1.00 94.81 218 ILE A O 1
ATOM 1532 N N . SER A 1 219 ? -37.812 -13.831 32.925 1.00 94.81 219 SER A N 1
ATOM 1533 C CA . SER A 1 219 ? -38.162 -12.891 31.853 1.00 94.81 219 SER A CA 1
ATOM 1534 C C . SER A 1 219 ? -38.036 -11.454 32.347 1.00 94.81 219 SER A C 1
ATOM 1536 O O . SER A 1 219 ? -38.879 -10.960 33.090 1.00 94.81 219 SER A O 1
ATOM 1538 N N . TRP A 1 220 ? -36.967 -10.778 31.932 1.00 96.06 220 TRP A N 1
ATOM 1539 C CA . TRP A 1 220 ? -36.692 -9.401 32.337 1.00 96.06 220 TRP A CA 1
ATOM 1540 C C . TRP A 1 220 ? -37.451 -8.393 31.476 1.00 96.06 220 TRP A C 1
ATOM 1542 O O . TRP A 1 220 ? -37.379 -8.437 30.251 1.00 96.06 220 TRP A O 1
ATOM 1552 N N . PHE A 1 221 ? -38.090 -7.430 32.131 1.00 94.69 221 PHE A N 1
ATOM 1553 C CA . PHE A 1 221 ? -38.750 -6.282 31.522 1.00 94.69 221 PHE A CA 1
ATOM 1554 C C . PHE A 1 221 ? -38.000 -5.011 31.893 1.00 94.69 221 PHE A C 1
ATOM 1556 O O . PHE A 1 221 ? -37.631 -4.816 33.050 1.00 94.69 221 PHE A O 1
ATOM 1563 N N . THR A 1 222 ? -37.771 -4.138 30.921 1.00 96.31 222 THR A N 1
ATOM 1564 C CA . THR A 1 222 ? -37.165 -2.831 31.177 1.00 96.31 222 THR A CA 1
ATOM 1565 C C . THR A 1 222 ? -38.241 -1.859 31.650 1.00 96.31 222 THR A C 1
ATOM 1567 O O . THR A 1 222 ? -39.213 -1.639 30.932 1.00 96.31 222 THR A O 1
ATOM 1570 N N . PHE A 1 223 ? -38.060 -1.262 32.829 1.00 95.31 223 PHE A N 1
ATOM 1571 C CA . PHE A 1 223 ? -38.955 -0.215 33.341 1.00 95.31 223 PHE A CA 1
ATOM 1572 C C . PHE A 1 223 ? -38.368 1.193 33.171 1.00 95.31 223 PHE A C 1
ATOM 1574 O O . PHE A 1 223 ? -39.098 2.176 33.222 1.00 95.31 223 PHE A O 1
ATOM 1581 N N . THR A 1 224 ? -37.056 1.305 32.940 1.00 96.44 224 THR A N 1
ATOM 1582 C CA . THR A 1 224 ? -36.401 2.580 32.633 1.00 96.44 224 THR A CA 1
ATOM 1583 C C . THR A 1 224 ? -35.133 2.378 31.811 1.00 96.44 224 THR A C 1
ATOM 1585 O O . THR A 1 224 ? -34.442 1.369 31.970 1.00 96.44 224 THR A O 1
ATOM 1588 N N . ASN A 1 225 ? -34.820 3.355 30.963 1.00 96.75 225 ASN A N 1
ATOM 1589 C CA . ASN A 1 225 ? -33.548 3.486 30.262 1.00 96.75 225 ASN A CA 1
ATOM 1590 C C . ASN A 1 225 ? -32.991 4.880 30.528 1.00 96.75 225 ASN A C 1
ATOM 1592 O O . ASN A 1 225 ? -33.737 5.859 30.498 1.00 96.75 225 ASN A O 1
ATOM 1596 N N . LEU A 1 226 ? -31.686 4.978 30.742 1.00 96.19 226 LEU A N 1
ATOM 1597 C CA . LEU A 1 226 ? -31.013 6.256 30.930 1.00 96.19 226 LEU A CA 1
ATOM 1598 C C . LEU A 1 226 ? -29.578 6.218 30.411 1.00 96.19 226 LEU A C 1
ATOM 1600 O O . LEU A 1 226 ? -28.897 5.194 30.487 1.00 96.19 226 LEU A O 1
ATOM 1604 N N . SER A 1 227 ? -29.118 7.356 29.903 1.00 95.88 227 SER A N 1
ATOM 1605 C CA . SER A 1 227 ? -27.713 7.565 29.560 1.00 95.88 227 SER A CA 1
ATOM 1606 C C . SER A 1 227 ? -26.929 7.910 30.819 1.00 95.88 227 SER A C 1
ATOM 1608 O O . SER A 1 227 ? -27.361 8.741 31.620 1.00 95.88 227 SER A O 1
ATOM 1610 N N . GLY A 1 228 ? -25.775 7.278 30.999 1.00 94.25 228 GLY A N 1
ATOM 1611 C CA . GLY A 1 228 ? -24.891 7.578 32.110 1.00 94.25 228 GLY A CA 1
ATOM 1612 C C . GLY A 1 228 ? -24.217 8.934 31.944 1.00 94.25 228 GLY A C 1
ATOM 1613 O O . GLY A 1 228 ? -23.765 9.302 30.859 1.00 94.25 228 GLY A O 1
ATOM 1614 N N . ASN A 1 229 ? -24.146 9.680 33.040 1.00 93.12 229 ASN A N 1
ATOM 1615 C CA . ASN A 1 229 ? -23.564 11.021 33.091 1.00 93.12 229 ASN A CA 1
ATOM 1616 C C . ASN A 1 229 ? -22.424 11.129 34.119 1.00 93.12 229 ASN A C 1
ATOM 1618 O O . ASN A 1 229 ? -21.990 12.231 34.439 1.00 93.12 229 ASN A O 1
ATOM 1622 N N . GLY A 1 230 ? -21.956 10.000 34.662 1.00 94.19 230 GLY A N 1
ATOM 1623 C CA . GLY A 1 230 ? -20.914 9.971 35.692 1.00 94.19 230 GLY A CA 1
ATOM 1624 C C . GLY A 1 230 ? -21.429 10.166 37.122 1.00 94.19 230 GLY A C 1
ATOM 1625 O O . GLY A 1 230 ? -20.642 10.105 38.061 1.00 94.19 230 GLY A O 1
ATOM 1626 N N . SER A 1 231 ? -22.730 10.413 37.309 1.00 96.06 231 SER A N 1
ATOM 1627 C CA . SER A 1 231 ? -23.335 10.643 38.626 1.00 96.06 231 SER A CA 1
ATOM 1628 C C . SER A 1 231 ? -24.089 9.418 39.141 1.00 96.06 231 SER A C 1
ATOM 1630 O O . SER A 1 231 ? -24.419 8.495 38.389 1.00 96.06 231 SER A O 1
ATOM 1632 N N . VAL A 1 232 ? -24.393 9.429 40.441 1.00 97.06 232 VAL A N 1
ATOM 1633 C CA . VAL A 1 232 ? -25.366 8.509 41.038 1.00 97.06 232 VAL A CA 1
ATOM 1634 C C . VAL A 1 232 ? -26.768 8.952 40.639 1.00 97.06 232 VAL A C 1
ATOM 1636 O O . VAL A 1 232 ? -27.139 10.107 40.838 1.00 97.06 232 VAL A O 1
ATOM 1639 N N . VAL A 1 233 ? -27.547 8.027 40.090 1.00 97.25 233 VAL A N 1
ATOM 1640 C CA . VAL A 1 233 ? -28.944 8.249 39.701 1.00 97.25 233 VAL A CA 1
ATOM 1641 C C . VAL A 1 233 ? -29.857 7.410 40.578 1.00 97.25 233 VAL A C 1
ATOM 1643 O O . VAL A 1 233 ? -29.465 6.320 40.989 1.00 97.25 233 VAL A O 1
ATOM 1646 N N . GLN A 1 234 ? -31.069 7.898 40.841 1.00 97.31 234 GLN A N 1
ATOM 1647 C CA . GLN A 1 234 ? -32.144 7.106 41.436 1.00 97.31 234 GLN A CA 1
ATOM 1648 C C . GLN A 1 234 ? -33.129 6.698 40.342 1.00 97.31 234 GLN A C 1
ATOM 1650 O O . GLN A 1 234 ? -33.556 7.527 39.538 1.00 97.31 234 GLN A O 1
ATOM 1655 N N . VAL A 1 235 ? -33.528 5.432 40.341 1.00 97.00 235 VAL A N 1
ATOM 1656 C CA . VAL A 1 235 ? -34.608 4.915 39.500 1.00 97.00 235 VAL A CA 1
ATOM 1657 C C . VAL A 1 235 ? -35.742 4.404 40.373 1.00 97.00 235 VAL A C 1
ATOM 1659 O O . VAL A 1 235 ? -35.518 3.978 41.505 1.00 97.00 235 VAL A O 1
ATOM 1662 N N . THR A 1 236 ? -36.962 4.463 39.847 1.00 96.12 236 THR A N 1
ATOM 1663 C CA . THR A 1 236 ? -38.169 4.055 40.569 1.00 96.12 236 THR A CA 1
ATOM 1664 C C . THR A 1 236 ? -39.040 3.193 39.661 1.00 96.12 236 THR A C 1
ATOM 1666 O O . THR A 1 236 ? -39.311 3.577 38.525 1.00 96.12 236 THR A O 1
ATOM 1669 N N . ASP A 1 237 ? -39.457 2.035 40.165 1.00 94.31 237 ASP A N 1
ATOM 1670 C CA . ASP A 1 237 ? -40.525 1.194 39.622 1.00 94.31 237 ASP A CA 1
ATOM 1671 C C . ASP A 1 237 ? -41.761 1.355 40.516 1.00 94.31 237 ASP A C 1
ATOM 1673 O O . ASP A 1 237 ? -41.642 1.352 41.742 1.00 94.31 237 ASP A O 1
ATOM 1677 N N . SER A 1 238 ? -42.946 1.476 39.924 1.00 90.00 238 SER A N 1
ATOM 1678 C CA . SER A 1 238 ? -44.217 1.600 40.654 1.00 90.00 238 SER A CA 1
ATOM 1679 C C . SER A 1 238 ? -45.034 0.316 40.473 1.00 90.00 238 SER A C 1
ATOM 1681 O O . SER A 1 238 ? -45.892 0.255 39.587 1.00 90.00 238 SER A O 1
ATOM 1683 N N . PRO A 1 239 ? -44.733 -0.758 41.232 1.00 76.88 239 PRO A N 1
ATOM 1684 C CA . PRO A 1 239 ? -45.371 -2.050 41.059 1.00 76.88 239 PRO A CA 1
ATOM 1685 C C . PRO A 1 239 ? -46.845 -2.035 41.472 1.00 76.88 239 PRO A C 1
ATOM 1687 O O . PRO A 1 239 ? -47.271 -1.285 42.347 1.00 76.88 239 PRO A O 1
ATOM 1690 N N . LEU A 1 240 ? -47.620 -2.957 40.895 1.00 68.50 240 LEU A N 1
ATOM 1691 C CA . LEU A 1 240 ? -48.931 -3.310 41.438 1.00 68.50 240 LEU A CA 1
ATOM 1692 C C . LEU A 1 240 ? -48.751 -3.940 42.831 1.00 68.50 240 LEU A C 1
ATOM 1694 O O . LEU A 1 240 ? -47.817 -4.726 43.041 1.00 68.50 240 LEU A O 1
ATOM 1698 N N . ALA A 1 241 ? -49.642 -3.596 43.765 1.00 67.12 241 ALA A N 1
ATOM 1699 C CA . ALA A 1 241 ? -49.570 -4.033 45.157 1.00 67.12 241 ALA A CA 1
ATOM 1700 C C . ALA A 1 241 ? -49.485 -5.570 45.285 1.00 67.12 241 ALA A C 1
ATOM 1702 O O . ALA A 1 241 ? -50.168 -6.300 44.568 1.00 67.12 241 ALA A O 1
ATOM 1703 N N . ASN A 1 242 ? -48.666 -6.045 46.233 1.00 67.62 242 ASN A N 1
ATOM 1704 C CA . ASN A 1 242 ? -48.504 -7.456 46.626 1.00 67.62 242 ASN A CA 1
ATOM 1705 C C . ASN A 1 242 ? -47.847 -8.405 45.596 1.00 67.62 242 ASN A C 1
ATOM 1707 O O . ASN A 1 242 ? -48.164 -9.592 45.578 1.00 67.62 242 ASN A O 1
ATOM 1711 N N . SER A 1 243 ? -46.903 -7.931 44.772 1.00 76.19 243 SER A N 1
ATOM 1712 C CA . SER A 1 243 ? -46.105 -8.803 43.886 1.00 76.19 243 SER A CA 1
ATOM 1713 C C . SER A 1 243 ? -44.634 -8.900 44.314 1.00 76.19 243 SER A C 1
ATOM 1715 O O . SER A 1 243 ? -43.980 -7.883 44.535 1.00 76.19 243 SER A O 1
ATOM 1717 N N . THR A 1 244 ? -44.090 -10.122 44.409 1.00 86.56 244 THR A N 1
ATOM 1718 C CA . THR A 1 244 ? -42.635 -10.329 44.505 1.00 86.56 244 THR A CA 1
ATOM 1719 C C . THR A 1 244 ? -41.998 -9.971 43.168 1.00 86.56 244 THR A C 1
ATOM 1721 O O . THR A 1 244 ? -42.454 -10.414 42.114 1.00 86.56 244 THR A O 1
ATOM 1724 N N . ARG A 1 245 ? -40.943 -9.157 43.206 1.00 90.62 245 ARG A N 1
ATOM 1725 C CA . ARG A 1 245 ? -40.204 -8.714 42.024 1.00 90.62 245 ARG A CA 1
ATOM 1726 C C . ARG A 1 245 ? -38.711 -8.761 42.298 1.00 90.62 245 ARG A C 1
ATOM 1728 O O . ARG A 1 245 ? -38.266 -8.494 43.412 1.00 90.62 245 ARG A O 1
ATOM 1735 N N . TYR A 1 246 ? -37.948 -9.075 41.264 1.00 94.25 246 TYR A N 1
ATOM 1736 C CA . TYR A 1 246 ? -36.492 -9.061 41.281 1.00 94.25 246 TYR A CA 1
ATOM 1737 C C . TYR A 1 246 ? -36.006 -7.961 40.354 1.00 94.25 246 TYR A C 1
ATOM 1739 O O . TYR A 1 246 ? -36.571 -7.775 39.278 1.00 94.25 246 TYR A O 1
ATOM 1747 N N . TYR A 1 247 ? -34.955 -7.258 40.766 1.00 95.31 247 TYR A N 1
ATOM 1748 C CA . TYR A 1 247 ? -34.436 -6.090 40.065 1.00 95.31 247 TYR A CA 1
ATOM 1749 C C . TYR A 1 247 ? -32.979 -6.302 39.672 1.00 95.31 247 TYR A C 1
ATOM 1751 O O . TYR A 1 247 ? -32.207 -6.914 40.411 1.00 95.31 247 TYR A O 1
ATOM 1759 N N . ARG A 1 248 ? -32.593 -5.767 38.515 1.00 95.50 248 ARG A N 1
ATOM 1760 C CA . ARG A 1 248 ? -31.191 -5.629 38.115 1.00 95.50 248 ARG A CA 1
ATOM 1761 C C . ARG A 1 248 ? -30.984 -4.349 37.327 1.00 95.50 248 ARG A C 1
ATOM 1763 O O . ARG A 1 248 ? -31.925 -3.797 36.757 1.00 95.50 248 ARG A O 1
ATOM 1770 N N . VAL A 1 249 ? -29.728 -3.940 37.230 1.00 97.31 249 VAL A N 1
ATOM 1771 C CA . VAL A 1 249 ? -29.293 -2.918 36.281 1.00 97.31 249 VAL A CA 1
ATOM 1772 C C . VAL A 1 249 ? -28.430 -3.592 35.230 1.00 97.31 249 VAL A C 1
ATOM 1774 O O . VAL A 1 249 ? -27.477 -4.294 35.565 1.00 97.31 249 VAL A O 1
ATOM 1777 N N . LYS A 1 250 ? -28.761 -3.393 33.957 1.00 95.12 250 LYS A N 1
ATOM 1778 C CA . LYS A 1 250 ? -27.916 -3.808 32.836 1.00 95.12 250 LYS A CA 1
ATOM 1779 C C . LYS A 1 250 ? -27.250 -2.565 32.250 1.00 95.12 250 LYS A C 1
ATOM 1781 O O . LYS A 1 250 ? -27.956 -1.675 31.780 1.00 95.12 250 LYS A O 1
ATOM 1786 N N . ALA A 1 251 ? -25.919 -2.532 32.288 1.00 94.38 251 ALA A N 1
ATOM 1787 C CA . ALA A 1 251 ? -25.090 -1.518 31.638 1.00 94.38 251 ALA A CA 1
ATOM 1788 C C . ALA A 1 251 ? -24.670 -1.994 30.237 1.00 94.38 251 ALA A C 1
ATOM 1790 O O . ALA A 1 251 ? -24.427 -3.192 30.051 1.00 94.38 251 ALA A O 1
ATOM 1791 N N . GLN A 1 252 ? -24.625 -1.083 29.266 1.00 86.88 252 GLN A N 1
ATOM 1792 C CA . GLN A 1 252 ? -24.275 -1.344 27.866 1.00 86.88 252 GLN A CA 1
ATOM 1793 C C . GLN A 1 252 ? -23.448 -0.207 27.286 1.00 86.88 252 GLN A C 1
ATOM 1795 O O . GLN A 1 252 ? -23.797 0.964 27.565 1.00 86.88 252 GLN A O 1
#

Radius of gyration: 36.52 Å; chains: 1; bounding box: 78×31×100 Å

Secondary structure (DSSP, 8-state):
-EEEESPTTEEEESSEEEEEEEE---SSS-EEEEEEEETTEEEEEESSSSEEEEEEEEPSEEEEEEEEEEETTS-EEEEEEEEEEEPPPEEEEEESPTT-EEESSEEEEEEEEEE-SSS-EEEEEEEETTEEEEEE-SSSEEEEEEEE-SEEEEEEEEEEETTS-EEEEEEEEEEEPPPPPPPPPEEEEE-SS-EEEEEE--TT-EEEEEEES-BTTB--EEEEEEE--SSEEEEEE-PPTT---EEEEEE-

Sequence (252 aa):
VLITNPPDGTVFTAPASVTIQASASDSDGSVTNVQFLVGSTVISNRTAAPYAATTNGLPAGNYTLTAIASDNIGAKATNSVSIIVNNLPTVAITNPVPNASFQVPATFAIGASASDSDGTVTNVQFSVNGSVIGNDTTSPYSATASSLTAGNYTLAAVASDNLGGKATNSISISVTNPPPTAVTILNPVFNGSSFSFSFATQVGYTYSGQVTPSLNPISWFTFTNLSGNGSVVQVTDSPLANSTRYYRVKAQ

Foldseek 3Di:
DEWPPPAAAAEAEAPDKGKTWDDDDDDPFDWQWKWKDKAPHTQDIGRDPRDMGIDGGHGFDKIKIKIWIATPVGDIDMDIGIYGHAYAKDKDFPPPDFAAEAEPPDKDKTWMDIGGDPFGFQKKWKDKQPHTQDMDRDPRDIGMDGRDDFDKIKIKIWTATPSGHIDMDIHMYGYHHDPDDAWDWADWDDPQFKTKTKTFFDAPKKKFKWKFLDVVVTDIDTPDIDGHDRGIDMDMDGDDGPTDMDIDMDMD

pLDDT: mean 96.24, std 4.47, range [67.12, 98.88]